Protein AF-A0A8K1CRF8-F1 (afdb_monomer_lite)

Foldseek 3Di:
DVVVVVVVVVVVVVVCVVVPPPPPPPDDDDPDDDDQLDADPQQDGQLLVCLLVVNLVSNLVSLQRLLVVLPPPPDPDDDDSDQNVVSLVPDDPVSNVVSVCSQQRATNLRAGSLLSSLLLLVLNSNVSSQVSQKDWPDDDPVDTDIDTDCDLQPDFDADDDDPDDDPLVVVLVVLCPDDPPLRFPDGRGRQGSLNSLPALDNSDPSDDPVCPVSSVVSNVSSVVSCVPPVNVVVVVVCCVPPVVVRVVVVVVVVVLLVVLVCLLPVCVVVPVVDPPDDPCSVVSNVVSLVSNLVVLVSLLVSLVSCCVPVVPVLVRDDDPSVVVSVVSNVVSVVSVVVVVVVVD

pLDDT: mean 80.73, std 17.36, range [26.25, 97.38]

Secondary structure (DSSP, 8-state):
-HHHHHHHHHHHHHHHHHS-S-----S---TT---TT-B-TTS-BHHHHHHHTT-HHHHHHHHHHHHHHHS-GGG---SS---HHHHHHHS-HHHHHHHHHHHH---TTS--HHHHHHHHT-HHHHHHHHHHH-EEEEEETTEEEEE---BTTTBPPBPPPP---THHHHHHHHHHTSPTTSSPS--SBPPPHHHHHH--S---TTS-TT-HHHHHHHHHHHHHHHTSHHHHHHHHHHIIIIIHHHHHHHHHHHHHHHHHHHHHHHHHHHHSS-TT--THHHHHHHHHHHHHHHHHHHHHHHHHHHHHHSHHHHHH--THHHHHHHHHHHHHHHHHHHHHHHH-

Radius of gyration: 26.75 Å; chains: 1; bounding box: 60×51×88 Å

Sequence (344 aa):
MAAVAVAKSGFAVVADAVLGENWDHENDGDPLFTSIFMCDSYGNNALHLAVLHDLPQVFDFAIQRAMQSLAPSDKAVNETPEHLVAFLKRVDDMTRERILSFVRQRNCDELTPLSLAAAVGITRMFQHILQSLTSVAWTYSPITAINIPLRDLEEPEPRPPFKYKGLVGLFHTLMITLPYPLVPKGTSGYKTAIQCLCSYERLSCAISKSQADRFQQILANRLEMLKLVQINQLFRKKWKFVGKRRFLVRLVLYLVFLFTFNTSTLFATNIYDDENVAEWKPIVMGLAEGISFTMATIKFCNELFQLLFTFKDYTSEVGAGRLDNVCTMVTCICLFISGIMRAL

Structure (mmCIF, N/CA/C/O backbone):
data_AF-A0A8K1CRF8-F1
#
_entry.id   AF-A0A8K1CRF8-F1
#
loop_
_atom_site.group_PDB
_atom_site.id
_atom_site.type_symbol
_atom_site.label_atom_id
_atom_site.label_alt_id
_atom_site.label_comp_id
_atom_site.label_asym_id
_atom_site.label_entity_id
_atom_site.label_seq_id
_atom_site.pdbx_PDB_ins_code
_atom_site.Cartn_x
_atom_site.Cartn_y
_atom_site.Cartn_z
_atom_site.occupancy
_atom_site.B_iso_or_equiv
_atom_site.auth_seq_id
_atom_site.auth_comp_id
_atom_site.auth_asym_id
_atom_site.auth_atom_id
_atom_site.pdbx_PDB_model_num
ATOM 1 N N . MET A 1 1 ? 18.901 21.573 7.980 1.00 37.72 1 MET A N 1
ATOM 2 C CA . MET A 1 1 ? 18.188 21.219 9.232 1.00 37.72 1 MET A CA 1
ATOM 3 C C . MET A 1 1 ? 17.019 22.154 9.569 1.00 37.72 1 MET A C 1
ATOM 5 O O . MET A 1 1 ? 16.057 21.662 10.135 1.00 37.72 1 MET A O 1
ATOM 9 N N . ALA A 1 2 ? 17.013 23.434 9.164 1.00 26.25 2 ALA A N 1
ATOM 10 C CA . ALA A 1 2 ? 15.880 24.348 9.405 1.00 26.25 2 ALA A CA 1
ATOM 11 C C . ALA A 1 2 ? 14.579 23.993 8.639 1.00 26.25 2 ALA A C 1
ATOM 13 O O . ALA A 1 2 ? 13.485 24.174 9.163 1.00 26.25 2 ALA A O 1
ATOM 14 N N . ALA A 1 3 ? 14.673 23.397 7.443 1.00 28.00 3 ALA A N 1
ATOM 15 C CA . ALA A 1 3 ? 13.500 23.024 6.636 1.00 28.00 3 ALA A CA 1
ATOM 16 C C . ALA A 1 3 ? 12.654 21.874 7.230 1.00 28.00 3 ALA A C 1
ATOM 18 O O . ALA A 1 3 ? 11.463 21.775 6.954 1.00 28.00 3 ALA A O 1
ATOM 19 N N . VAL A 1 4 ? 13.243 21.029 8.087 1.00 32.66 4 VAL A N 1
ATOM 20 C CA . VAL A 1 4 ? 12.525 19.930 8.766 1.00 32.66 4 VAL A CA 1
ATOM 21 C C . VAL A 1 4 ? 11.727 20.448 9.972 1.00 32.66 4 VAL A C 1
ATOM 23 O O . VAL A 1 4 ? 10.697 19.876 10.317 1.00 32.66 4 VAL A O 1
ATOM 26 N N . ALA A 1 5 ? 12.152 21.560 10.581 1.00 29.73 5 ALA A N 1
ATOM 27 C CA . ALA A 1 5 ? 11.426 22.198 11.680 1.00 29.73 5 ALA A CA 1
ATOM 28 C C . ALA A 1 5 ? 10.177 22.954 11.188 1.00 29.73 5 ALA A C 1
ATOM 30 O O . ALA A 1 5 ? 9.132 22.882 11.827 1.00 29.73 5 ALA A O 1
ATOM 31 N N . VAL A 1 6 ? 10.249 23.590 10.012 1.00 31.27 6 VAL A N 1
ATOM 32 C CA . VAL A 1 6 ? 9.112 24.311 9.402 1.00 31.27 6 VAL A CA 1
ATOM 33 C C . VAL A 1 6 ? 8.033 23.350 8.877 1.00 31.27 6 VAL A C 1
ATOM 35 O O . VAL A 1 6 ? 6.845 23.650 8.939 1.00 31.27 6 VAL A O 1
ATOM 38 N N . ALA A 1 7 ? 8.416 22.148 8.430 1.00 36.00 7 ALA A N 1
ATOM 39 C CA . ALA A 1 7 ? 7.452 21.106 8.069 1.00 36.00 7 ALA A CA 1
ATOM 40 C C . ALA A 1 7 ? 6.724 20.522 9.298 1.00 36.00 7 ALA A C 1
ATOM 42 O O . ALA A 1 7 ? 5.556 20.155 9.194 1.00 36.00 7 ALA A O 1
ATOM 43 N N . LYS A 1 8 ? 7.384 20.480 10.467 1.00 34.62 8 LYS A N 1
ATOM 44 C CA . LYS A 1 8 ? 6.769 20.054 11.736 1.00 34.62 8 LYS A CA 1
ATOM 45 C C . LYS A 1 8 ? 5.781 21.082 12.292 1.00 34.62 8 LYS A C 1
ATOM 47 O O . LYS A 1 8 ? 4.748 20.677 12.812 1.00 34.62 8 LYS A O 1
ATOM 52 N N . SER A 1 9 ? 6.054 22.382 12.154 1.00 32.03 9 SER A N 1
ATOM 53 C CA . SER A 1 9 ? 5.118 23.425 12.598 1.00 32.03 9 SER A CA 1
ATOM 54 C C . SER A 1 9 ? 3.908 23.564 11.669 1.00 32.03 9 SER A C 1
ATOM 56 O O . SER A 1 9 ? 2.804 23.794 12.146 1.00 32.03 9 SER A O 1
ATOM 58 N N . GLY A 1 10 ? 4.075 23.347 10.359 1.00 31.06 10 GLY A N 1
ATOM 59 C CA . GLY A 1 10 ? 2.959 23.355 9.406 1.00 31.06 10 GLY A CA 1
ATOM 60 C C . GLY A 1 10 ? 1.985 22.179 9.566 1.00 31.06 10 GLY A C 1
ATOM 61 O O . GLY A 1 10 ? 0.799 22.336 9.296 1.00 31.06 10 GLY A O 1
ATOM 62 N N . PHE A 1 11 ? 2.454 21.017 10.035 1.00 37.50 11 PHE A N 1
ATOM 63 C CA . PHE A 1 11 ? 1.602 19.836 10.241 1.00 37.50 11 PHE A CA 1
ATOM 64 C C . PHE A 1 11 ? 0.684 19.968 11.465 1.00 37.50 11 PHE A C 1
ATOM 66 O O . PHE A 1 11 ? -0.456 19.514 11.412 1.00 37.50 11 PHE A O 1
ATOM 73 N N . ALA A 1 12 ? 1.148 20.638 12.526 1.00 33.53 12 ALA A N 1
ATOM 74 C CA . ALA A 1 12 ? 0.316 20.964 13.686 1.00 33.53 12 ALA A CA 1
ATOM 75 C C . ALA A 1 12 ? -0.845 21.902 13.299 1.00 33.53 12 ALA A C 1
ATOM 77 O O . ALA A 1 12 ? -1.983 21.668 13.681 1.00 33.53 12 ALA A O 1
ATOM 78 N N . VAL A 1 13 ? -0.581 22.884 12.431 1.00 34.94 13 VAL A N 1
ATOM 79 C CA . VAL A 1 13 ? -1.587 23.865 11.983 1.00 34.94 13 VAL A CA 1
ATOM 80 C C . VAL A 1 13 ? -2.631 23.259 11.030 1.00 34.94 13 VAL A C 1
ATOM 82 O O . VAL A 1 13 ? -3.769 23.713 10.988 1.00 34.94 13 VAL A O 1
ATOM 85 N N . VAL A 1 14 ? -2.286 22.219 10.260 1.00 35.38 14 VAL A N 1
ATOM 86 C CA . VAL A 1 14 ? -3.246 21.553 9.353 1.00 35.38 14 VAL A CA 1
ATOM 87 C C . VAL A 1 14 ? -4.086 20.494 10.077 1.00 35.38 14 VAL A C 1
ATOM 89 O O . VAL A 1 14 ? -5.238 20.286 9.699 1.00 35.38 14 VAL A O 1
ATOM 92 N N . ALA A 1 15 ? -3.558 19.873 11.138 1.00 34.78 15 ALA A N 1
ATOM 93 C CA . ALA A 1 15 ? -4.365 19.048 12.037 1.00 34.78 15 ALA A CA 1
ATOM 94 C C . ALA A 1 15 ? -5.445 19.891 12.741 1.00 34.78 15 ALA A C 1
ATOM 96 O O . ALA A 1 15 ? -6.599 19.468 12.778 1.00 34.78 15 ALA A O 1
ATOM 97 N N . ASP A 1 16 ? -5.108 21.116 13.159 1.00 32.44 16 ASP A N 1
ATOM 98 C CA . ASP A 1 16 ? -6.077 22.087 13.691 1.00 32.44 16 ASP A CA 1
ATOM 99 C C . ASP A 1 16 ? -7.095 22.555 12.638 1.00 32.44 16 ASP A C 1
ATOM 101 O O . ASP A 1 16 ? -8.258 22.775 12.954 1.00 32.44 16 ASP A O 1
ATOM 105 N N . ALA A 1 17 ? -6.705 22.668 11.364 1.00 33.22 17 ALA A N 1
ATOM 106 C CA . ALA A 1 17 ? -7.596 23.175 10.315 1.00 33.22 17 ALA A CA 1
ATOM 107 C C . ALA A 1 17 ? -8.646 22.158 9.819 1.00 33.22 17 ALA A C 1
ATOM 109 O O . ALA A 1 17 ? -9.680 22.564 9.293 1.00 33.22 17 ALA A O 1
ATOM 110 N N . VAL A 1 18 ? -8.404 20.847 9.960 1.00 37.22 18 VAL A N 1
ATOM 111 C CA . VAL A 1 18 ? -9.387 19.789 9.621 1.00 37.22 18 VAL A CA 1
ATOM 112 C C . VAL A 1 18 ? -10.210 19.373 10.846 1.00 37.22 18 VAL A C 1
ATOM 114 O O . VAL A 1 18 ? -11.336 18.905 10.701 1.00 37.22 18 VAL A O 1
ATOM 117 N N . LEU A 1 19 ? -9.690 19.625 12.049 1.00 41.44 19 LEU A N 1
ATOM 118 C CA . LEU A 1 19 ? -10.432 19.582 13.312 1.00 41.44 19 LEU A CA 1
ATOM 119 C C . LEU A 1 19 ? -11.022 20.953 13.685 1.00 41.44 19 LEU A C 1
ATOM 121 O O . LEU A 1 19 ? -11.387 21.160 14.836 1.00 41.44 19 LEU A O 1
ATOM 125 N N . GLY A 1 20 ? -11.136 21.865 12.712 1.00 31.00 20 GLY A N 1
ATOM 126 C CA . GLY A 1 20 ? -11.565 23.256 12.864 1.00 31.00 20 GLY A CA 1
ATOM 127 C C . GLY A 1 20 ? -13.052 23.452 13.168 1.00 31.00 20 GLY A C 1
ATOM 128 O O . GLY A 1 20 ? -13.683 24.327 12.585 1.00 31.00 20 GLY A O 1
ATOM 129 N N . GLU A 1 21 ? -13.608 22.668 14.086 1.00 32.16 21 GLU A N 1
ATOM 130 C CA . GLU A 1 21 ? -14.527 23.238 15.060 1.00 32.16 21 GLU A CA 1
ATOM 131 C C . GLU A 1 21 ? -13.673 23.611 16.268 1.00 32.16 21 GLU A C 1
ATOM 133 O O . GLU A 1 21 ? -13.219 22.751 17.025 1.00 32.16 21 GLU A O 1
ATOM 138 N N . ASN A 1 22 ? -13.431 24.918 16.406 1.00 31.78 22 ASN A N 1
ATOM 139 C CA . ASN A 1 22 ? -13.067 25.526 17.672 1.00 31.78 22 ASN A CA 1
ATOM 140 C C . ASN A 1 22 ? -13.913 24.879 18.771 1.00 31.78 22 ASN A C 1
ATOM 142 O O . ASN A 1 22 ? -15.126 25.079 18.843 1.00 31.78 22 ASN A O 1
ATOM 146 N N . TRP A 1 23 ? -13.261 24.136 19.657 1.00 41.78 23 TRP A N 1
ATOM 147 C CA . TRP A 1 23 ? -13.758 24.017 21.012 1.00 41.78 23 TRP A CA 1
ATOM 148 C C . TRP A 1 23 ? -13.548 25.396 21.625 1.00 41.78 23 TRP A C 1
ATOM 150 O O . TRP A 1 23 ? -12.486 25.676 22.181 1.00 41.78 23 TRP A O 1
ATOM 160 N N . ASP A 1 24 ? -14.523 26.283 21.419 1.00 34.41 24 ASP A N 1
ATOM 161 C CA . ASP A 1 24 ? -14.640 27.541 22.142 1.00 34.41 24 ASP A CA 1
ATOM 162 C C . ASP A 1 24 ? -14.764 27.183 23.629 1.00 34.41 24 ASP A C 1
ATOM 164 O O . ASP A 1 24 ? -15.846 26.979 24.176 1.00 34.41 24 ASP A O 1
ATOM 168 N N . HIS A 1 25 ? -13.614 27.033 24.282 1.00 40.12 25 HIS A N 1
ATOM 169 C CA . HIS A 1 25 ? -13.495 27.009 25.726 1.00 40.12 25 HIS A CA 1
ATOM 170 C C . HIS A 1 25 ? -13.700 28.440 26.236 1.00 40.12 25 HIS A C 1
ATOM 172 O O . HIS A 1 25 ? -12.766 29.103 26.681 1.00 40.12 25 HIS A O 1
ATOM 178 N N . GLU A 1 26 ? -14.947 28.909 26.221 1.00 36.97 26 GLU A N 1
ATOM 179 C CA . GLU A 1 26 ? -15.435 29.750 27.313 1.00 36.97 26 GLU A CA 1
ATOM 180 C C . GLU A 1 26 ? -15.651 28.841 28.531 1.00 36.97 26 GLU A C 1
ATOM 182 O O . GLU A 1 26 ? -16.747 28.341 28.771 1.00 36.97 26 GLU A O 1
ATOM 187 N N . ASN A 1 27 ? -14.561 28.533 29.239 1.00 39.22 27 ASN A N 1
ATOM 188 C CA . ASN A 1 27 ? -14.527 28.377 30.697 1.00 39.22 27 ASN A CA 1
ATOM 189 C C . ASN A 1 27 ? -13.132 27.924 31.148 1.00 39.22 27 ASN A C 1
ATOM 191 O O . ASN A 1 27 ? -12.714 26.793 30.908 1.00 39.22 27 ASN A O 1
ATOM 195 N N . ASP A 1 28 ? -12.432 28.855 31.792 1.00 39.88 28 ASP A N 1
ATOM 196 C CA . ASP A 1 28 ? -11.697 28.689 33.045 1.00 39.88 28 ASP A CA 1
ATOM 197 C C . ASP A 1 28 ? -10.997 27.341 33.316 1.00 39.88 28 ASP A C 1
ATOM 199 O O . ASP A 1 28 ? -11.570 26.386 33.826 1.00 39.88 28 ASP A O 1
ATOM 203 N N . GLY A 1 29 ? -9.676 27.329 33.116 1.00 40.44 29 GLY A N 1
ATOM 204 C CA . GLY A 1 29 ? -8.754 27.050 34.223 1.00 40.44 29 GLY A CA 1
ATOM 205 C C . GLY A 1 29 ? -8.677 25.651 34.848 1.00 40.44 29 GLY A C 1
ATOM 206 O O . GLY A 1 29 ? -8.069 25.565 35.912 1.00 40.44 29 GLY A O 1
ATOM 207 N N . ASP A 1 30 ? -9.201 24.577 34.245 1.00 47.06 30 ASP A N 1
ATOM 208 C CA . ASP A 1 30 ? -9.111 23.229 34.840 1.00 47.06 30 ASP A CA 1
ATOM 209 C C . ASP A 1 30 ? -8.064 22.324 34.133 1.00 47.06 30 ASP A C 1
ATOM 211 O O . ASP A 1 30 ? -8.303 21.819 33.032 1.00 47.06 30 ASP A O 1
ATOM 215 N N . PRO A 1 31 ? -6.874 22.080 34.725 1.00 50.12 31 PRO A N 1
ATOM 216 C CA . PRO A 1 31 ? -5.741 21.403 34.073 1.00 50.12 31 PRO A CA 1
ATOM 217 C C . PRO A 1 31 ? -5.877 19.869 33.938 1.00 50.12 31 PRO A C 1
ATOM 219 O O . PRO A 1 31 ? -4.873 19.177 33.763 1.00 50.12 31 PRO A O 1
ATOM 222 N N . LEU A 1 32 ? -7.087 19.306 34.037 1.00 56.66 32 LEU A N 1
ATOM 223 C CA . LEU A 1 32 ? -7.309 17.861 34.223 1.00 56.66 32 LEU A CA 1
ATOM 224 C C . LEU A 1 32 ? -8.361 17.215 33.307 1.00 56.66 32 LEU A C 1
ATOM 226 O O . LEU A 1 32 ? -8.643 16.023 33.465 1.00 56.66 32 LEU A O 1
ATOM 230 N N . PHE A 1 33 ? -8.929 17.928 32.329 1.00 62.62 33 PHE A N 1
ATOM 231 C CA . PHE A 1 33 ? -9.940 17.318 31.460 1.00 62.62 33 PHE A CA 1
ATOM 232 C C . PHE A 1 33 ? -9.301 16.373 30.428 1.00 62.62 33 PHE A C 1
ATOM 234 O O . PHE A 1 33 ? -8.847 16.778 29.360 1.00 62.62 33 PHE A O 1
ATOM 241 N N . THR A 1 34 ? -9.245 15.082 30.765 1.00 77.38 34 THR A N 1
ATOM 242 C CA . THR A 1 34 ? -8.782 14.030 29.853 1.00 77.38 34 THR A CA 1
ATOM 243 C C . THR A 1 34 ? -9.943 13.544 28.990 1.00 77.38 34 THR A C 1
ATOM 245 O O . THR A 1 34 ? -10.968 13.082 29.487 1.00 77.38 34 THR A O 1
ATOM 248 N N . SER A 1 35 ? -9.787 13.651 27.672 1.00 87.56 35 SER A N 1
ATOM 249 C CA . SER A 1 35 ? -10.764 13.162 26.697 1.00 87.56 35 SER A CA 1
ATOM 250 C C . SER A 1 35 ? -10.208 11.961 25.935 1.00 87.56 35 SER A C 1
ATOM 252 O O . SER A 1 35 ? -9.019 11.909 25.625 1.00 87.56 35 SER A O 1
ATOM 254 N N . ILE A 1 36 ? -11.073 11.002 25.583 1.00 90.50 36 ILE A N 1
ATOM 255 C CA . ILE A 1 36 ? -10.696 9.810 24.798 1.00 90.50 36 ILE A CA 1
ATOM 256 C C . ILE A 1 36 ? -10.163 10.171 23.400 1.00 90.50 36 ILE A C 1
ATOM 258 O O . ILE A 1 36 ? -9.427 9.392 22.797 1.00 90.50 36 ILE A O 1
ATOM 262 N N . PHE A 1 37 ? -10.502 11.368 22.910 1.00 92.06 37 PHE A N 1
ATOM 263 C CA . PHE A 1 37 ? -10.076 11.903 21.615 1.00 92.06 37 PHE A CA 1
ATOM 264 C C . PHE A 1 37 ? -8.700 12.588 21.652 1.00 92.06 37 PHE A C 1
ATOM 266 O O . PHE A 1 37 ? -8.192 12.983 20.603 1.00 92.06 37 PHE A O 1
ATOM 273 N N . MET A 1 38 ? -8.081 12.729 22.830 1.00 91.88 38 MET A N 1
ATOM 274 C CA . MET A 1 38 ? -6.747 13.320 22.952 1.00 91.88 38 MET A CA 1
ATOM 275 C C . MET A 1 38 ? -5.671 12.448 22.296 1.00 91.88 38 MET A C 1
ATOM 277 O O . MET A 1 38 ? -5.775 11.220 22.225 1.00 91.88 38 MET A O 1
ATOM 281 N N . CYS A 1 39 ? -4.611 13.108 21.835 1.00 92.56 39 CYS A N 1
ATOM 282 C CA . CYS A 1 39 ? -3.428 12.477 21.263 1.00 92.56 39 CYS A CA 1
ATOM 283 C C . CYS A 1 39 ? -2.189 12.802 22.104 1.00 92.56 39 CYS A C 1
ATOM 285 O O . CYS A 1 39 ? -2.114 13.862 22.727 1.00 92.56 39 CYS A O 1
ATOM 287 N N . ASP A 1 40 ? -1.209 11.901 22.102 1.00 92.69 40 ASP A N 1
ATOM 288 C CA . ASP A 1 40 ? 0.108 12.168 22.680 1.00 92.69 40 ASP A CA 1
ATOM 289 C C . ASP A 1 40 ? 0.951 13.114 21.794 1.00 92.69 40 ASP A C 1
ATOM 291 O O . ASP A 1 40 ? 0.536 13.557 20.719 1.00 92.69 40 ASP A O 1
ATOM 295 N N . SER A 1 41 ? 2.183 13.402 22.221 1.00 91.25 41 SER A N 1
ATOM 296 C CA . SER A 1 41 ? 3.136 14.240 21.474 1.00 91.25 41 SER A CA 1
ATOM 297 C C . SER A 1 41 ? 3.590 13.654 20.128 1.00 91.25 41 SER A C 1
ATOM 299 O O . SER A 1 41 ? 4.227 14.352 19.338 1.00 91.25 41 SER A O 1
ATOM 301 N N . TYR A 1 42 ? 3.264 12.391 19.855 1.00 90.56 42 TYR A N 1
ATOM 302 C CA . TYR A 1 42 ? 3.521 11.690 18.601 1.00 90.56 42 TYR A CA 1
ATOM 303 C C . TYR A 1 42 ? 2.243 11.525 17.760 1.00 90.56 42 TYR A C 1
ATOM 305 O O . TYR A 1 42 ? 2.251 10.795 16.764 1.00 90.56 42 TYR A O 1
ATOM 313 N N . GLY A 1 43 ? 1.143 12.184 18.139 1.00 92.06 43 GLY A N 1
ATOM 314 C CA . GLY A 1 43 ? -0.144 12.079 17.455 1.00 92.06 43 GLY A CA 1
ATOM 315 C C . GLY A 1 43 ? -0.841 10.728 17.649 1.00 92.06 43 GLY A C 1
ATOM 316 O O . GLY A 1 43 ? -1.795 10.426 16.935 1.00 92.06 43 GLY A O 1
ATOM 317 N N . ASN A 1 44 ? -0.380 9.887 18.577 1.00 94.38 44 ASN A N 1
ATOM 318 C CA . ASN A 1 44 ? -1.034 8.627 18.900 1.00 94.38 44 ASN A CA 1
ATOM 319 C C . ASN A 1 44 ? -2.248 8.908 19.789 1.00 94.38 44 ASN A C 1
ATOM 321 O O . ASN A 1 44 ? -2.115 9.376 20.919 1.00 94.38 44 ASN A O 1
ATOM 325 N N . ASN A 1 45 ? -3.434 8.569 19.297 1.00 95.19 45 ASN A N 1
ATOM 326 C CA . ASN A 1 45 ? -4.618 8.442 20.146 1.00 95.19 45 ASN A CA 1
ATOM 327 C C . ASN A 1 45 ? -4.606 7.112 20.933 1.00 95.19 45 ASN A C 1
ATOM 329 O O . ASN A 1 45 ? -3.751 6.243 20.725 1.00 95.19 45 ASN A O 1
ATOM 333 N N . ALA A 1 46 ? -5.612 6.910 21.788 1.00 95.94 46 ALA A N 1
ATOM 334 C CA . ALA A 1 46 ? -5.764 5.686 22.579 1.00 95.94 46 ALA A CA 1
ATOM 335 C C . ALA A 1 46 ? -5.762 4.388 21.738 1.00 95.94 46 ALA A C 1
ATOM 337 O O . ALA A 1 46 ? -5.257 3.359 22.192 1.00 95.94 46 ALA A O 1
ATOM 338 N N . LEU A 1 47 ? -6.267 4.427 20.498 1.00 96.88 47 LEU A N 1
ATOM 339 C CA . LEU A 1 47 ? -6.303 3.265 19.603 1.00 96.88 47 LEU A CA 1
ATOM 340 C C . LEU A 1 47 ? -4.907 2.874 19.109 1.00 96.88 47 LEU A C 1
ATOM 342 O O . LEU A 1 47 ? -4.595 1.687 19.042 1.00 96.88 47 LEU A O 1
ATOM 346 N N . HIS A 1 48 ? -4.048 3.849 18.798 1.00 96.75 48 HIS A N 1
ATOM 347 C CA . HIS A 1 48 ? -2.658 3.575 18.423 1.00 96.75 48 HIS A CA 1
ATOM 348 C C . HIS A 1 48 ? -1.898 2.917 19.576 1.00 96.75 48 HIS A C 1
ATOM 350 O O . HIS A 1 48 ? -1.180 1.943 19.358 1.00 96.75 48 HIS A O 1
ATOM 356 N N . LEU A 1 49 ? -2.089 3.402 20.806 1.00 95.81 49 LEU A N 1
ATOM 357 C CA . LEU A 1 49 ? -1.449 2.826 21.991 1.00 95.81 49 LEU A CA 1
ATOM 358 C C . LEU A 1 49 ? -1.935 1.393 22.250 1.00 95.81 49 LEU A C 1
ATOM 360 O O . LEU A 1 49 ? -1.119 0.503 22.484 1.00 95.81 49 LEU A O 1
ATOM 364 N N . ALA A 1 50 ? -3.240 1.138 22.116 1.00 97.00 50 ALA A N 1
ATOM 365 C CA . ALA A 1 50 ? -3.788 -0.215 22.212 1.00 97.00 50 ALA A CA 1
ATOM 366 C C . ALA A 1 50 ? -3.173 -1.165 21.168 1.00 97.00 50 ALA A C 1
ATOM 368 O O . ALA A 1 50 ? -2.874 -2.318 21.479 1.00 97.00 50 ALA A O 1
ATOM 369 N N . VAL A 1 51 ? -2.923 -0.673 19.948 1.00 96.75 51 VAL A N 1
ATOM 370 C CA . VAL A 1 51 ? -2.231 -1.435 18.900 1.00 96.75 51 VAL A CA 1
ATOM 371 C C . VAL A 1 51 ? -0.781 -1.715 19.271 1.00 96.75 51 VAL A C 1
ATOM 373 O O . VAL A 1 51 ? -0.363 -2.866 19.200 1.00 96.75 51 VAL A O 1
ATOM 376 N N . LEU A 1 52 ? -0.018 -0.697 19.681 1.00 94.75 52 LEU A N 1
ATOM 377 C CA . LEU A 1 52 ? 1.407 -0.836 20.011 1.00 94.75 52 LEU A CA 1
ATOM 378 C C . LEU A 1 52 ? 1.665 -1.851 21.130 1.00 94.75 52 LEU A C 1
ATOM 380 O O . LEU A 1 52 ? 2.715 -2.496 21.135 1.00 94.75 52 LEU A O 1
ATOM 384 N N . HIS A 1 53 ? 0.709 -2.003 22.045 1.00 95.50 53 HIS A N 1
ATOM 385 C CA . HIS A 1 53 ? 0.788 -2.930 23.169 1.00 95.50 53 HIS A CA 1
ATOM 386 C C . HIS A 1 53 ? 0.066 -4.275 22.941 1.00 95.50 53 HIS A C 1
ATOM 388 O O . HIS A 1 53 ? 0.046 -5.090 23.857 1.00 95.50 53 HIS A O 1
ATOM 394 N N . ASP A 1 54 ? -0.489 -4.535 21.748 1.00 96.44 54 ASP A N 1
ATOM 395 C CA . ASP A 1 54 ? -1.263 -5.753 21.422 1.00 96.44 54 ASP A CA 1
ATOM 396 C C . ASP A 1 54 ? -2.442 -6.008 22.392 1.00 96.44 54 ASP A C 1
ATOM 398 O O . ASP A 1 54 ? -2.666 -7.123 22.869 1.00 96.44 54 ASP A O 1
ATOM 402 N N . LEU A 1 55 ? -3.204 -4.951 22.709 1.00 97.38 55 LEU A N 1
ATOM 403 C CA . LEU A 1 55 ? -4.307 -4.970 23.679 1.00 97.38 55 LEU A CA 1
ATOM 404 C C . LEU A 1 55 ? -5.683 -4.808 22.996 1.00 97.38 55 LEU A C 1
ATOM 406 O O . LEU A 1 55 ? -6.258 -3.715 23.022 1.00 97.38 55 LEU A O 1
ATOM 410 N N . PRO A 1 56 ? -6.280 -5.883 22.436 1.00 96.62 56 PRO A N 1
ATOM 411 C CA . PRO A 1 56 ? -7.564 -5.795 21.727 1.00 96.62 56 PRO A CA 1
ATOM 412 C C . PRO A 1 56 ? -8.720 -5.363 22.638 1.00 96.62 56 PRO A C 1
ATOM 414 O O . PRO A 1 56 ? -9.583 -4.600 22.225 1.00 96.62 56 PRO A O 1
ATOM 417 N N . GLN A 1 57 ? -8.695 -5.765 23.910 1.00 95.62 57 GLN A N 1
ATOM 418 C CA . GLN A 1 57 ? -9.719 -5.380 24.887 1.00 95.62 57 GLN A CA 1
ATOM 419 C C . GLN A 1 57 ? -9.709 -3.871 25.170 1.00 95.62 57 GLN A C 1
ATOM 421 O O . GLN A 1 57 ? -10.763 -3.256 25.302 1.00 95.62 57 GLN A O 1
ATOM 426 N N . VAL A 1 58 ? -8.518 -3.263 25.233 1.00 95.88 58 VAL A N 1
ATOM 427 C CA . VAL A 1 58 ? -8.369 -1.812 25.426 1.00 95.88 58 VAL A CA 1
ATOM 428 C C . VAL A 1 58 ? -8.813 -1.063 24.174 1.00 95.88 58 VAL A C 1
ATOM 430 O O . VAL A 1 58 ? -9.429 -0.005 24.280 1.00 95.88 58 VAL A O 1
ATOM 433 N N . PHE A 1 59 ? -8.553 -1.629 22.993 1.00 96.50 59 PHE A N 1
ATOM 434 C CA . PHE A 1 59 ? -9.064 -1.095 21.735 1.00 96.50 59 PHE A CA 1
ATOM 435 C C . PHE A 1 59 ? -10.600 -1.062 21.732 1.00 96.50 59 PHE A C 1
ATOM 437 O O . PHE A 1 59 ? -11.187 -0.011 21.478 1.00 96.50 59 PHE A O 1
ATOM 444 N N . ASP A 1 60 ? -11.251 -2.172 22.086 1.00 95.12 60 ASP A N 1
ATOM 445 C CA . ASP A 1 60 ? -12.715 -2.254 22.148 1.00 95.12 60 ASP A CA 1
ATOM 446 C C . ASP A 1 60 ? -13.294 -1.298 23.191 1.00 95.12 60 ASP A C 1
ATOM 448 O O . ASP A 1 60 ? -14.259 -0.587 22.911 1.00 95.12 60 ASP A O 1
ATOM 452 N N . PHE A 1 61 ? -12.667 -1.221 24.368 1.00 94.00 61 PHE A N 1
ATOM 453 C CA . PHE A 1 61 ? -13.048 -0.281 25.417 1.00 94.00 61 PHE A CA 1
ATOM 454 C C . PHE A 1 61 ? -12.971 1.175 24.937 1.00 94.00 61 PHE A C 1
ATOM 456 O O . PHE A 1 61 ? -13.909 1.942 25.146 1.00 94.00 61 PHE A O 1
ATOM 463 N N . ALA A 1 62 ? -11.887 1.562 24.259 1.00 94.81 62 ALA A N 1
ATOM 464 C CA . ALA A 1 62 ? -11.716 2.917 23.740 1.00 94.81 62 ALA A CA 1
ATOM 465 C C . ALA A 1 62 ? -12.777 3.268 22.684 1.00 94.81 62 ALA A C 1
ATOM 467 O O . ALA A 1 62 ? -13.337 4.365 22.716 1.00 94.81 62 ALA A O 1
ATOM 468 N N . ILE A 1 63 ? -13.103 2.329 21.788 1.00 94.19 63 ILE A N 1
ATOM 469 C CA . ILE A 1 63 ? -14.171 2.499 20.794 1.00 94.19 63 ILE A CA 1
ATOM 470 C C . ILE A 1 63 ? -15.536 2.641 21.472 1.00 94.19 63 ILE A C 1
ATOM 472 O O . ILE A 1 63 ? -16.275 3.576 21.168 1.00 94.19 63 ILE A O 1
ATOM 476 N N . GLN A 1 64 ? -15.860 1.759 22.419 1.00 92.38 64 GLN A N 1
ATOM 477 C CA . GLN A 1 64 ? -17.115 1.826 23.168 1.00 92.38 64 GLN A CA 1
ATOM 478 C C . GLN A 1 64 ? -17.233 3.139 23.940 1.00 92.38 64 GLN A C 1
ATOM 480 O O . GLN A 1 64 ? -18.292 3.764 23.936 1.00 92.38 64 GLN A O 1
ATOM 485 N N . ARG A 1 65 ? -16.143 3.598 24.562 1.00 92.12 65 ARG A N 1
ATOM 486 C CA . ARG A 1 65 ? -16.126 4.862 25.296 1.00 92.12 65 ARG A CA 1
ATOM 487 C C . ARG A 1 65 ? -16.330 6.061 24.372 1.00 92.12 65 ARG A C 1
ATOM 489 O O . ARG A 1 65 ? -17.106 6.949 24.716 1.00 92.12 65 ARG A O 1
ATOM 496 N N . ALA A 1 66 ? -15.699 6.065 23.197 1.00 92.00 66 ALA A N 1
ATOM 497 C CA . ALA A 1 66 ? -15.919 7.090 22.178 1.00 92.00 66 ALA A CA 1
ATOM 498 C C . ALA A 1 66 ? -17.380 7.097 21.691 1.00 92.00 66 ALA A C 1
ATOM 500 O O . ALA A 1 66 ? -18.008 8.154 21.636 1.00 92.00 66 ALA A O 1
ATOM 501 N N . MET A 1 67 ? -17.957 5.919 21.431 1.00 90.94 67 MET A N 1
ATOM 502 C CA . MET A 1 67 ? -19.369 5.768 21.062 1.00 90.94 67 MET A CA 1
ATOM 503 C C . MET A 1 67 ? -20.309 6.293 22.152 1.00 90.94 67 MET A C 1
ATOM 505 O O . MET A 1 67 ? -21.248 7.012 21.836 1.00 90.94 67 MET A O 1
ATOM 509 N N . GLN A 1 68 ? -20.046 5.985 23.425 1.00 89.00 68 GLN A N 1
ATOM 510 C CA . GLN A 1 68 ? -20.834 6.485 24.558 1.00 89.00 68 GLN A CA 1
ATOM 511 C C . GLN A 1 68 ? -20.744 8.005 24.703 1.00 89.00 68 GLN A C 1
ATOM 513 O O . GLN A 1 68 ? -21.756 8.644 24.958 1.00 89.00 68 GLN A O 1
ATOM 518 N N . SER A 1 69 ? -19.553 8.588 24.527 1.00 88.69 69 SER A N 1
ATOM 519 C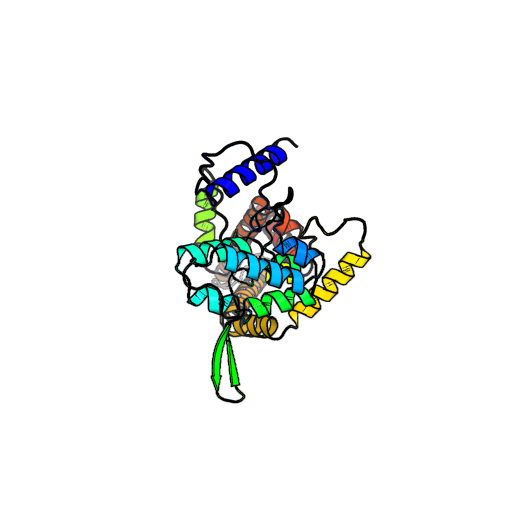 CA . SER A 1 69 ? -19.366 10.041 24.650 1.00 88.69 69 SER A CA 1
ATOM 520 C C . SER A 1 69 ? -20.081 10.848 23.566 1.00 88.69 69 SER A C 1
ATOM 522 O O . SER A 1 69 ? -20.384 12.016 23.777 1.00 88.69 69 SER A O 1
ATOM 524 N N . LEU A 1 70 ? -20.344 10.225 22.417 1.00 86.75 70 LEU A N 1
ATOM 525 C CA . LEU A 1 70 ? -21.009 10.848 21.275 1.00 86.75 70 LEU A CA 1
ATOM 526 C C . LEU A 1 70 ? -22.453 10.359 21.096 1.00 86.75 70 LEU A C 1
ATOM 528 O O . LEU A 1 70 ? -23.137 10.786 20.169 1.00 86.75 70 LEU A O 1
ATOM 532 N N . ALA A 1 71 ? -22.924 9.445 21.946 1.00 82.44 71 ALA A N 1
ATOM 533 C CA . ALA A 1 71 ? -24.286 8.950 21.870 1.00 82.44 71 ALA A CA 1
ATOM 534 C C . ALA A 1 71 ? -25.266 10.044 22.336 1.00 82.44 71 ALA A C 1
ATOM 536 O O . ALA A 1 71 ? -25.041 10.665 23.376 1.00 82.44 71 ALA A O 1
ATOM 537 N N . PRO A 1 72 ? -26.379 10.268 21.618 1.00 71.50 72 PRO A N 1
ATOM 538 C CA . PRO A 1 72 ? -27.412 11.190 22.069 1.00 71.50 72 PRO A CA 1
ATOM 539 C C . PRO A 1 72 ? -28.035 10.702 23.388 1.00 71.50 72 PRO A C 1
ATOM 541 O O . PRO A 1 72 ? -28.371 9.523 23.528 1.00 71.50 72 PRO A O 1
ATOM 544 N N . SER A 1 73 ? -28.202 11.632 24.335 1.00 64.38 73 SER A N 1
ATOM 545 C CA . SER A 1 73 ? -28.608 11.399 25.734 1.00 64.38 73 SER A CA 1
ATOM 546 C C . SER A 1 73 ? -29.894 10.571 25.912 1.00 64.38 73 SER A C 1
ATOM 548 O O . SER A 1 73 ? -30.056 9.912 26.935 1.00 64.38 73 SER A O 1
ATOM 550 N N . ASP A 1 74 ? -30.789 10.554 24.921 1.00 59.09 74 ASP A N 1
ATOM 551 C CA . ASP A 1 74 ? -32.132 9.961 25.039 1.00 59.09 74 ASP A CA 1
ATOM 552 C C . ASP A 1 74 ? -32.212 8.447 24.768 1.00 59.09 74 ASP A C 1
ATOM 554 O O . ASP A 1 74 ? -33.288 7.858 24.858 1.00 59.09 74 ASP A O 1
ATOM 558 N N . LYS A 1 75 ? -31.102 7.780 24.421 1.00 57.31 75 LYS A N 1
ATOM 559 C CA . LYS A 1 75 ? -31.081 6.322 24.152 1.00 57.31 75 LYS A CA 1
ATOM 560 C C . LYS A 1 75 ? -29.960 5.599 24.889 1.00 57.31 75 LYS A C 1
ATOM 562 O O . LYS A 1 75 ? -29.360 4.658 24.364 1.00 57.31 75 LYS A O 1
ATOM 567 N N . ALA A 1 76 ? -29.653 6.057 26.096 1.00 49.59 76 ALA A N 1
ATOM 568 C CA . ALA A 1 76 ? -28.697 5.381 26.948 1.00 49.59 76 ALA A CA 1
ATOM 569 C C . ALA A 1 76 ? -29.269 4.035 27.433 1.00 49.59 76 ALA A C 1
ATOM 571 O O . ALA A 1 76 ? -30.342 3.975 28.024 1.00 49.59 76 ALA A O 1
ATOM 572 N N . VAL A 1 77 ? -28.464 2.988 27.241 1.00 52.38 77 VAL A N 1
ATOM 573 C CA . VAL A 1 77 ? -28.516 1.692 27.934 1.00 52.38 77 VAL A CA 1
ATOM 574 C C . VAL A 1 77 ? -29.564 0.693 27.423 1.00 52.38 77 VAL A C 1
ATOM 576 O O . VAL A 1 77 ? -30.591 0.457 28.043 1.00 52.38 77 VAL A O 1
ATOM 579 N N . ASN A 1 78 ? -29.215 -0.015 26.347 1.00 51.16 78 ASN A N 1
ATOM 580 C CA . ASN A 1 78 ? -29.450 -1.460 26.313 1.00 51.16 78 ASN A CA 1
ATOM 581 C C . ASN A 1 78 ? -28.082 -2.154 26.371 1.00 51.16 78 ASN A C 1
ATOM 583 O O . ASN A 1 78 ? -27.164 -1.811 25.630 1.00 51.16 78 ASN A O 1
ATOM 587 N N . GLU A 1 79 ? -27.952 -3.087 27.308 1.00 56.25 79 GLU A N 1
ATOM 588 C CA . GLU A 1 79 ? -26.724 -3.566 27.967 1.00 56.25 79 GLU A CA 1
ATOM 589 C C . GLU A 1 79 ? -25.772 -4.418 27.104 1.00 56.25 79 GLU A C 1
ATOM 591 O O . GLU A 1 79 ? -24.800 -4.978 27.610 1.00 56.25 79 GLU A O 1
ATOM 596 N N . THR A 1 80 ? -26.002 -4.525 25.796 1.00 60.88 80 THR A N 1
ATOM 597 C CA . THR A 1 80 ? -25.132 -5.313 24.914 1.00 60.88 80 THR A CA 1
ATOM 598 C C . THR A 1 80 ? -24.087 -4.425 24.242 1.00 60.88 80 THR A C 1
ATOM 600 O O . THR A 1 80 ? -24.472 -3.406 23.665 1.00 60.88 80 THR A O 1
ATOM 603 N N . PRO A 1 81 ? -22.792 -4.800 24.242 1.00 63.97 81 PRO A N 1
ATOM 604 C CA . PRO A 1 81 ? -21.759 -4.055 23.532 1.00 63.97 81 PRO A CA 1
ATOM 605 C C . PRO A 1 81 ? -22.094 -4.024 22.039 1.00 63.97 81 PRO A C 1
ATOM 607 O O . PRO A 1 81 ? -21.956 -5.017 21.324 1.00 63.97 81 PRO A O 1
ATOM 610 N N . GLU A 1 82 ? -22.593 -2.882 21.575 1.00 73.94 82 GLU A N 1
ATOM 611 C CA . GLU A 1 82 ? -22.940 -2.704 20.174 1.00 73.94 82 GLU A CA 1
ATOM 612 C C . GLU A 1 82 ? -21.674 -2.704 19.319 1.00 73.94 82 GLU A C 1
ATOM 614 O O . GLU A 1 82 ? -20.683 -2.041 19.624 1.00 73.94 82 GLU A O 1
ATOM 619 N N . HIS A 1 83 ? -21.718 -3.437 18.209 1.00 85.81 83 HIS A N 1
ATOM 620 C CA . HIS A 1 83 ? -20.630 -3.438 17.243 1.00 85.81 83 HIS A CA 1
ATOM 621 C C . HIS A 1 83 ? -20.512 -2.060 16.575 1.00 85.81 83 HIS A C 1
ATOM 623 O O . HIS A 1 83 ? -21.525 -1.480 16.173 1.00 85.81 83 HIS A O 1
ATOM 629 N N . LEU A 1 84 ? -19.284 -1.573 16.369 1.00 88.50 84 LEU A N 1
ATOM 630 C CA . LEU A 1 84 ? -18.997 -0.248 15.798 1.00 88.50 84 LEU A CA 1
ATOM 631 C C . LEU A 1 84 ? -19.819 0.039 14.533 1.00 88.50 84 LEU A C 1
ATOM 633 O O . LEU A 1 84 ? -20.450 1.083 14.406 1.00 88.50 84 LEU A O 1
ATOM 637 N N . VAL A 1 85 ? -19.878 -0.914 13.601 1.00 89.50 85 VAL A N 1
ATOM 638 C CA . VAL A 1 85 ? -20.620 -0.709 12.347 1.00 89.50 85 VAL A CA 1
ATOM 639 C C . VAL A 1 85 ? -22.138 -0.610 12.552 1.00 89.50 85 VAL A C 1
ATOM 641 O O . VAL A 1 85 ? -22.807 0.109 11.812 1.00 89.50 85 VAL A O 1
ATOM 644 N N . ALA A 1 86 ? -22.700 -1.304 13.545 1.00 88.25 86 ALA A N 1
ATOM 645 C CA . ALA A 1 86 ? -24.123 -1.187 13.864 1.00 88.25 86 ALA A CA 1
ATOM 646 C C . ALA A 1 86 ? -24.437 0.209 14.422 1.00 88.25 86 ALA A C 1
ATOM 648 O O . ALA A 1 86 ? -25.406 0.835 13.994 1.00 88.25 86 ALA A O 1
ATOM 649 N N . PHE A 1 87 ? -23.559 0.729 15.283 1.00 89.75 87 PHE A N 1
ATOM 650 C CA . PHE A 1 87 ? -23.654 2.091 15.797 1.00 89.75 87 PHE A CA 1
ATOM 651 C C . PHE A 1 87 ? -23.580 3.133 14.673 1.00 89.75 87 PHE A C 1
ATOM 653 O O . PHE A 1 87 ? -24.466 3.980 14.561 1.00 89.75 87 PHE A O 1
ATOM 660 N N . LEU A 1 88 ? -22.582 3.029 13.785 1.00 90.62 88 LEU A N 1
ATOM 661 C CA . LEU A 1 88 ? -22.383 3.974 12.677 1.00 90.62 88 LEU A CA 1
ATOM 662 C C . LEU A 1 88 ? -23.583 4.048 11.719 1.00 90.62 88 LEU A C 1
ATOM 664 O O . LEU A 1 88 ? -23.816 5.096 11.124 1.00 90.62 88 LEU A O 1
ATOM 668 N N . LYS A 1 89 ? -24.348 2.959 11.564 1.00 89.62 89 LYS A N 1
ATOM 669 C CA . LYS A 1 89 ? -25.571 2.937 10.742 1.00 89.62 89 LYS A CA 1
ATOM 670 C C . LYS A 1 89 ? -26.754 3.665 11.387 1.00 89.62 89 LYS A C 1
ATOM 672 O O . LYS A 1 89 ? -27.661 4.064 10.666 1.00 89.62 89 LYS A O 1
ATOM 677 N N . ARG A 1 90 ? -26.777 3.787 12.717 1.00 89.06 90 ARG A N 1
ATOM 678 C CA . ARG A 1 90 ? -27.895 4.378 13.468 1.00 89.06 90 ARG A CA 1
ATOM 679 C C . ARG A 1 90 ? -27.733 5.879 13.685 1.00 89.06 90 ARG A C 1
ATOM 681 O O . ARG A 1 90 ? -28.735 6.585 13.731 1.00 89.06 90 ARG A O 1
ATOM 688 N N . VAL A 1 91 ? -26.504 6.335 13.904 1.00 89.38 91 VAL A N 1
ATOM 689 C CA . VAL A 1 91 ? -26.225 7.736 14.239 1.00 89.38 91 VAL A CA 1
ATOM 690 C C . VAL A 1 91 ? -26.307 8.658 13.028 1.00 89.38 91 VAL A C 1
ATOM 692 O O . VAL A 1 91 ? -26.184 8.213 11.882 1.00 89.38 91 VAL A O 1
ATOM 695 N N . ASP A 1 92 ? -26.510 9.941 13.314 1.00 91.81 92 ASP A N 1
ATOM 696 C CA . ASP A 1 92 ? -26.465 11.036 12.353 1.00 91.81 92 ASP A CA 1
ATOM 697 C C . ASP A 1 92 ? -25.084 11.163 11.690 1.00 91.81 92 ASP A C 1
ATOM 699 O O . ASP A 1 92 ? -24.082 10.606 12.152 1.00 91.81 92 ASP A O 1
ATOM 703 N N . ASP A 1 93 ? -25.041 11.888 10.575 1.00 92.00 93 ASP A N 1
ATOM 704 C CA . ASP A 1 93 ? -23.843 11.995 9.744 1.00 92.00 93 ASP A CA 1
ATOM 705 C C . ASP A 1 93 ? -22.686 12.689 10.484 1.00 92.00 93 ASP A C 1
ATOM 707 O O . ASP A 1 93 ? -21.551 12.225 10.379 1.00 92.00 93 ASP A O 1
ATOM 711 N N . MET A 1 94 ? -22.968 13.695 11.321 1.00 91.88 94 MET A N 1
ATOM 712 C CA . MET A 1 94 ? -21.946 14.401 12.108 1.00 91.88 94 MET A CA 1
ATOM 713 C C . MET A 1 94 ? -21.300 13.482 13.146 1.00 91.88 94 MET A C 1
ATOM 715 O O . MET A 1 94 ? -20.074 13.369 13.222 1.00 91.88 94 MET A O 1
ATOM 719 N N . THR A 1 95 ? -22.110 12.762 13.926 1.00 90.75 95 THR A N 1
ATOM 720 C CA . THR A 1 95 ? -21.605 11.780 14.896 1.00 90.75 95 THR A CA 1
ATOM 721 C C . THR A 1 95 ? -20.826 10.660 14.208 1.00 90.75 95 THR A C 1
ATOM 723 O O . THR A 1 95 ? -19.774 10.227 14.693 1.00 90.75 95 THR A O 1
ATOM 726 N N . ARG A 1 96 ? -21.305 10.199 13.045 1.00 91.50 96 ARG A N 1
ATOM 727 C CA . ARG A 1 96 ? -20.616 9.186 12.241 1.00 91.50 96 ARG A CA 1
ATOM 728 C C . ARG A 1 96 ? -19.238 9.671 11.804 1.00 91.50 96 ARG A C 1
ATOM 730 O O . ARG A 1 96 ? -18.269 8.925 11.938 1.00 91.50 96 ARG A O 1
ATOM 737 N N . GLU A 1 97 ? -19.143 10.894 11.296 1.00 91.06 97 GLU A N 1
ATOM 738 C CA . GLU A 1 97 ? -17.881 11.490 10.860 1.00 91.06 97 GLU A CA 1
ATOM 739 C C . GLU A 1 97 ? -16.903 11.671 12.018 1.00 91.06 97 GLU A C 1
ATOM 741 O O . GLU A 1 97 ? -15.741 11.298 11.872 1.00 91.06 97 GLU A O 1
ATOM 746 N N . ARG A 1 98 ? -17.372 12.115 13.191 1.00 91.06 98 ARG A N 1
ATOM 747 C CA . ARG A 1 98 ? -16.541 12.251 14.402 1.00 91.06 98 ARG A CA 1
ATOM 748 C C . ARG A 1 98 ? -15.951 10.921 14.882 1.00 91.06 98 ARG A C 1
ATOM 750 O O . ARG A 1 98 ? -14.799 10.858 15.302 1.00 91.06 98 ARG A O 1
ATOM 757 N N . ILE A 1 99 ? -16.702 9.824 14.800 1.00 92.62 99 ILE A N 1
ATOM 758 C CA . ILE A 1 99 ? -16.156 8.502 15.152 1.00 92.62 99 ILE A CA 1
ATOM 759 C C . ILE A 1 99 ? -15.206 7.996 14.073 1.00 92.62 99 ILE A C 1
ATOM 761 O O . ILE A 1 99 ? -14.161 7.423 14.385 1.00 92.62 99 ILE A O 1
ATOM 765 N N . LEU A 1 100 ? -15.545 8.194 12.799 1.00 92.06 100 LEU A N 1
ATOM 766 C CA . LEU A 1 100 ? -14.665 7.799 11.706 1.00 92.06 100 LEU A CA 1
ATOM 767 C C . LEU A 1 100 ? -13.350 8.582 11.731 1.00 92.06 100 LEU A C 1
ATOM 769 O O . LEU A 1 100 ? -12.316 7.975 11.464 1.00 92.06 100 LEU A O 1
ATOM 773 N N . SER A 1 101 ? -13.361 9.869 12.083 1.00 91.38 101 SER A N 1
ATOM 774 C CA . SER A 1 101 ? -12.142 10.662 12.253 1.00 91.38 101 SER A CA 1
ATOM 775 C C . SER A 1 101 ? -11.308 10.143 13.422 1.00 91.38 101 SER A C 1
ATOM 777 O O . SER A 1 101 ? -10.110 9.957 13.255 1.00 91.38 101 SER A O 1
ATOM 779 N N . PHE A 1 102 ? -11.923 9.765 14.547 1.00 94.12 102 PHE A N 1
ATOM 780 C CA . PHE A 1 102 ? -11.210 9.136 15.662 1.00 94.12 102 PHE A CA 1
ATOM 781 C C . PHE A 1 102 ? -10.547 7.802 15.275 1.00 94.12 102 PHE A C 1
ATOM 783 O O . PHE A 1 102 ? -9.374 7.572 15.570 1.00 94.12 102 PHE A O 1
ATOM 790 N N . VAL A 1 103 ? -11.271 6.924 14.573 1.00 94.00 103 VAL A N 1
ATOM 791 C CA . VAL A 1 103 ? -10.755 5.615 14.127 1.00 94.00 103 VAL A CA 1
ATOM 792 C C . VAL A 1 103 ? -9.677 5.758 13.049 1.00 94.00 103 VAL A C 1
ATOM 794 O O . VAL A 1 103 ? -8.754 4.945 12.991 1.00 94.00 103 VAL A O 1
ATOM 797 N N . ARG A 1 104 ? -9.788 6.778 12.193 1.00 92.31 104 ARG A N 1
ATOM 798 C CA . ARG A 1 104 ? -8.860 7.056 11.086 1.00 92.31 104 ARG A CA 1
ATOM 799 C C . ARG A 1 104 ? -7.823 8.125 11.408 1.00 92.31 104 ARG A C 1
ATOM 801 O O . ARG A 1 104 ? -7.063 8.503 10.518 1.00 92.31 104 ARG A O 1
ATOM 808 N N . GLN A 1 105 ? -7.767 8.586 12.656 1.00 92.88 105 GLN A N 1
ATOM 809 C CA . GLN A 1 105 ? -6.764 9.538 13.112 1.00 92.88 105 GLN A CA 1
ATOM 810 C C . GLN A 1 105 ? -5.388 8.979 12.760 1.00 92.88 105 GLN A C 1
ATOM 812 O O . GLN A 1 105 ? -5.122 7.797 12.980 1.00 92.88 105 GLN A O 1
ATOM 817 N N . ARG A 1 106 ? -4.526 9.815 12.188 1.00 92.31 106 ARG A N 1
ATOM 818 C CA . ARG A 1 106 ? -3.159 9.433 11.838 1.00 92.31 106 ARG A CA 1
ATOM 819 C C . ARG A 1 106 ? -2.200 9.950 12.896 1.00 92.31 106 ARG A C 1
ATOM 821 O O . ARG A 1 106 ? -2.349 11.077 13.363 1.00 92.31 106 ARG A O 1
ATOM 828 N N . ASN A 1 107 ? -1.200 9.146 13.224 1.00 93.56 107 ASN A N 1
ATOM 829 C CA . ASN A 1 107 ? -0.092 9.586 14.063 1.00 93.56 107 ASN A CA 1
ATOM 830 C C . ASN A 1 107 ? 0.940 10.417 13.269 1.00 93.56 107 ASN A C 1
ATOM 832 O O . ASN A 1 107 ? 0.780 10.663 12.071 1.00 93.56 107 ASN A O 1
ATOM 836 N N . CYS A 1 108 ? 2.038 10.828 13.911 1.00 91.19 108 CYS A N 1
ATOM 837 C CA . CYS A 1 108 ? 3.135 11.549 13.252 1.00 91.19 108 CYS A CA 1
ATOM 838 C C . CYS A 1 108 ? 3.847 10.750 12.142 1.00 91.19 108 CYS A C 1
ATOM 840 O O . CYS A 1 108 ? 4.531 11.356 11.318 1.00 91.19 108 CYS A O 1
ATOM 842 N N . ASP A 1 109 ? 3.693 9.422 12.104 1.00 90.25 109 ASP A N 1
ATOM 843 C CA . ASP A 1 109 ? 4.170 8.570 11.004 1.00 90.25 109 ASP A CA 1
ATOM 844 C C . ASP A 1 109 ? 3.158 8.506 9.836 1.00 90.25 109 ASP A C 1
ATOM 846 O O . ASP A 1 109 ? 3.363 7.772 8.870 1.00 90.25 109 ASP A O 1
ATOM 850 N N . GLU A 1 110 ? 2.064 9.273 9.913 1.00 92.00 110 GLU A N 1
ATOM 851 C CA . GLU A 1 110 ? 0.935 9.293 8.975 1.00 92.00 110 GLU A CA 1
ATOM 852 C C . GLU A 1 110 ? 0.155 7.962 8.894 1.00 92.00 110 GLU A C 1
ATOM 854 O O . GLU A 1 110 ? -0.571 7.699 7.924 1.00 92.00 110 GLU A O 1
ATOM 859 N N . LEU A 1 111 ? 0.279 7.122 9.923 1.00 94.06 111 LEU A N 1
ATOM 860 C CA . LEU A 1 111 ? -0.361 5.814 10.015 1.00 94.06 111 LEU A CA 1
ATOM 861 C C . LEU A 1 111 ? -1.623 5.906 10.874 1.00 94.06 111 LEU A C 1
ATOM 863 O O . LEU A 1 111 ? -1.583 6.435 11.977 1.00 94.06 111 LEU A O 1
ATOM 867 N N . THR A 1 112 ? -2.730 5.357 10.376 1.00 95.25 112 THR A N 1
ATOM 868 C CA . THR A 1 112 ? -3.922 5.024 11.174 1.00 95.25 112 THR A CA 1
ATOM 869 C C . THR A 1 112 ? -3.657 3.800 12.057 1.00 95.25 112 THR A C 1
ATOM 871 O O . THR A 1 112 ? -2.759 3.019 11.724 1.00 95.25 112 THR A O 1
ATOM 874 N N . PRO A 1 113 ? -4.476 3.511 13.087 1.00 96.06 113 PRO A N 1
ATOM 875 C CA . PRO A 1 113 ? -4.313 2.318 13.922 1.00 96.06 113 PRO A CA 1
ATOM 876 C C . PRO A 1 113 ? -4.259 1.004 13.120 1.00 96.06 113 PRO A C 1
ATOM 878 O O . PRO A 1 113 ? -3.435 0.136 13.406 1.00 96.06 113 PRO A O 1
ATOM 881 N N . LEU A 1 114 ? -5.071 0.875 12.060 1.00 96.38 114 LEU A N 1
ATOM 882 C CA . LEU A 1 114 ? -5.058 -0.295 11.171 1.00 96.38 114 LEU A CA 1
ATOM 883 C C . LEU A 1 114 ? -3.742 -0.403 10.384 1.00 96.38 114 LEU A C 1
ATOM 885 O O . LEU A 1 114 ? -3.133 -1.473 10.320 1.00 96.38 114 LEU A O 1
ATOM 889 N N . SER A 1 115 ? -3.288 0.702 9.786 1.00 95.50 115 SER A N 1
ATOM 890 C CA . SER A 1 115 ? -2.022 0.722 9.042 1.00 95.50 115 SER A CA 1
ATOM 891 C C . SER A 1 115 ? -0.798 0.587 9.956 1.00 95.50 115 SER A C 1
ATOM 893 O O . SER A 1 115 ? 0.195 -0.016 9.557 1.00 95.50 115 SER A O 1
ATOM 895 N N . LEU A 1 116 ? -0.889 1.050 11.207 1.00 96.06 116 LEU A N 1
ATOM 896 C CA . LEU A 1 116 ? 0.130 0.871 12.234 1.00 96.06 116 LEU A CA 1
ATOM 897 C C . LEU A 1 116 ? 0.227 -0.596 12.657 1.00 96.06 116 LEU A C 1
ATOM 899 O O . LEU A 1 116 ? 1.334 -1.121 12.726 1.00 96.06 116 LEU A O 1
ATOM 903 N N . ALA A 1 117 ? -0.897 -1.290 12.864 1.00 96.31 117 ALA A N 1
ATOM 904 C CA . ALA A 1 117 ? -0.895 -2.724 13.164 1.00 96.31 117 ALA A CA 1
ATOM 905 C C . ALA A 1 117 ? -0.218 -3.531 12.040 1.00 96.31 117 ALA A C 1
ATOM 907 O O . ALA A 1 117 ? 0.628 -4.392 12.301 1.00 96.31 117 ALA A O 1
ATOM 908 N N . ALA A 1 118 ? -0.519 -3.182 10.783 1.00 96.00 118 ALA A N 1
ATOM 909 C CA . ALA A 1 118 ? 0.152 -3.733 9.609 1.00 96.00 118 ALA A CA 1
ATOM 910 C C . ALA A 1 118 ? 1.653 -3.393 9.581 1.00 96.00 118 ALA A C 1
ATOM 912 O O . ALA A 1 118 ? 2.487 -4.266 9.340 1.00 96.00 118 ALA A O 1
ATOM 913 N N . ALA A 1 119 ? 2.022 -2.143 9.865 1.00 94.25 119 ALA A N 1
ATOM 914 C CA . ALA A 1 119 ? 3.410 -1.700 9.894 1.00 94.25 119 ALA A CA 1
ATOM 915 C C . ALA A 1 119 ? 4.215 -2.378 11.014 1.00 94.25 119 ALA A C 1
ATOM 917 O O . ALA A 1 119 ? 5.346 -2.792 10.787 1.00 94.25 119 ALA A O 1
ATOM 918 N N . VAL A 1 120 ? 3.679 -2.543 12.216 1.00 93.94 120 VAL A N 1
ATOM 919 C CA . VAL A 1 120 ? 4.418 -3.164 13.328 1.00 93.94 120 VAL A CA 1
ATOM 920 C C . VAL A 1 120 ? 4.429 -4.692 13.222 1.00 93.94 120 VAL A C 1
ATOM 922 O O . VAL A 1 120 ? 5.269 -5.334 13.840 1.00 93.94 120 VAL A O 1
ATOM 925 N N . GLY A 1 121 ? 3.577 -5.294 12.388 1.00 94.44 121 GLY A N 1
ATOM 926 C CA . GLY A 1 121 ? 3.551 -6.749 12.229 1.00 94.44 121 GLY A CA 1
ATOM 927 C C . GLY A 1 121 ? 2.754 -7.458 13.329 1.00 94.44 121 GLY A C 1
ATOM 928 O O . GLY A 1 121 ? 3.082 -8.591 13.674 1.00 94.44 121 GLY A O 1
ATOM 929 N N . ILE A 1 122 ? 1.755 -6.791 13.920 1.00 95.31 122 ILE A N 1
ATOM 930 C CA . ILE A 1 122 ? 0.952 -7.337 15.025 1.00 95.31 122 ILE A CA 1
ATOM 931 C C . ILE A 1 122 ? -0.292 -8.009 14.442 1.00 95.31 122 ILE A C 1
ATOM 933 O O . ILE A 1 122 ? -1.348 -7.392 14.296 1.00 95.31 122 ILE A O 1
ATOM 937 N N . THR A 1 123 ? -0.154 -9.290 14.093 1.00 95.31 123 THR A N 1
ATOM 938 C CA . THR A 1 123 ? -1.189 -10.079 13.404 1.00 95.31 123 THR A CA 1
ATOM 939 C C . THR A 1 123 ? -2.518 -10.097 14.154 1.00 95.31 123 THR A C 1
ATOM 941 O O . THR A 1 123 ? -3.571 -9.925 13.540 1.00 95.31 123 THR A O 1
ATOM 944 N N . ARG A 1 124 ? -2.477 -10.259 15.481 1.00 96.19 124 ARG A N 1
ATOM 945 C CA . ARG A 1 124 ? -3.672 -10.328 16.327 1.00 96.19 124 ARG A CA 1
ATOM 946 C C . ARG A 1 124 ? -4.458 -9.018 16.300 1.00 96.19 124 ARG A C 1
ATOM 948 O O . ARG A 1 124 ? -5.634 -9.038 15.949 1.00 96.19 124 ARG A O 1
ATOM 955 N N . MET A 1 125 ? -3.811 -7.886 16.590 1.00 96.31 125 MET A N 1
ATOM 956 C CA . MET A 1 125 ? -4.458 -6.571 16.488 1.00 96.31 125 MET A CA 1
ATOM 957 C C . MET A 1 125 ? -4.934 -6.256 15.079 1.00 96.31 125 MET A C 1
ATOM 959 O O . MET A 1 125 ? -6.031 -5.735 14.916 1.00 96.31 125 MET A O 1
ATOM 963 N N . PHE A 1 126 ? -4.147 -6.581 14.054 1.00 96.50 126 PHE A N 1
ATOM 964 C CA . PHE A 1 126 ? -4.554 -6.336 12.676 1.00 96.50 126 PHE A CA 1
ATOM 965 C C . PHE A 1 126 ? -5.851 -7.082 12.331 1.00 96.50 126 PHE A C 1
ATOM 967 O O . PHE A 1 126 ? -6.784 -6.482 11.800 1.00 96.50 126 PHE A O 1
ATOM 974 N N . GLN A 1 127 ? -5.936 -8.373 12.672 1.00 95.88 127 GLN A N 1
ATOM 975 C CA . GLN A 1 127 ? -7.151 -9.168 12.482 1.00 95.88 127 GLN A CA 1
ATOM 976 C C . GLN A 1 127 ? -8.320 -8.625 13.303 1.00 95.88 127 GLN A C 1
ATOM 978 O O . GLN A 1 127 ? -9.418 -8.503 12.767 1.00 95.88 127 GLN A O 1
ATOM 983 N N . HIS A 1 128 ? -8.077 -8.273 14.567 1.00 95.81 128 HIS A N 1
ATOM 984 C CA . HIS A 1 128 ? -9.087 -7.726 15.473 1.00 95.81 128 HIS A CA 1
ATOM 985 C C . HIS A 1 128 ? -9.700 -6.433 14.927 1.00 95.81 128 HIS A C 1
ATOM 987 O O . HIS A 1 128 ? -10.916 -6.328 14.785 1.00 95.81 128 HIS A O 1
ATOM 993 N N . ILE A 1 129 ? -8.858 -5.476 14.524 1.00 95.25 129 ILE A N 1
ATOM 994 C CA . ILE A 1 129 ? -9.301 -4.205 13.935 1.00 95.25 129 ILE A CA 1
ATOM 995 C C . ILE A 1 129 ? -10.009 -4.447 12.599 1.00 95.25 129 ILE A C 1
ATOM 997 O O . ILE A 1 129 ? -11.046 -3.852 12.317 1.00 95.25 129 ILE A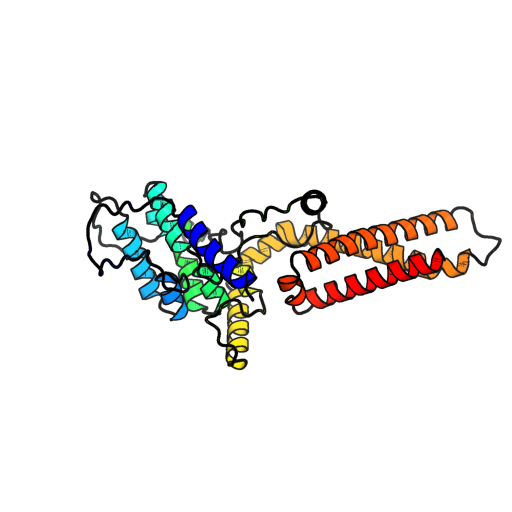 O 1
ATOM 1001 N N . LEU A 1 130 ? -9.478 -5.332 11.753 1.00 94.06 130 LEU A N 1
ATOM 1002 C CA . LEU A 1 130 ? -10.107 -5.626 10.469 1.00 94.06 130 LEU A CA 1
ATOM 1003 C C . LEU A 1 130 ? -11.501 -6.243 10.655 1.00 94.06 130 LEU A C 1
ATOM 1005 O O . LEU A 1 130 ? -12.421 -5.906 9.910 1.00 94.06 130 LEU A O 1
ATOM 1009 N N . GLN A 1 131 ? -11.670 -7.121 11.645 1.00 92.94 131 GLN A N 1
ATOM 1010 C CA . GLN A 1 131 ? -12.957 -7.723 11.991 1.00 92.94 131 GLN A CA 1
ATOM 1011 C C . GLN A 1 131 ? -13.931 -6.688 12.561 1.00 92.94 131 GLN A C 1
ATOM 1013 O O . GLN A 1 131 ? -15.072 -6.650 12.106 1.00 92.94 131 GLN A O 1
ATOM 1018 N N . SER A 1 132 ? -13.484 -5.801 13.457 1.00 91.56 132 SER A N 1
ATOM 1019 C CA . SER A 1 132 ? -14.343 -4.766 14.055 1.00 91.56 132 SER A CA 1
ATOM 1020 C C . SER A 1 132 ? -14.827 -3.714 13.048 1.00 91.56 132 SER A C 1
ATOM 1022 O O . SER A 1 132 ? -15.904 -3.134 13.205 1.00 91.56 132 SER A O 1
ATOM 1024 N N . LEU A 1 133 ? -14.071 -3.497 11.969 1.00 91.62 133 LEU A N 1
ATOM 1025 C CA . LEU A 1 133 ? -14.459 -2.627 10.855 1.00 91.62 133 LEU A CA 1
ATOM 1026 C C . LEU A 1 133 ? -15.242 -3.354 9.749 1.00 91.62 133 LEU A C 1
ATOM 1028 O O . LEU A 1 133 ? -15.817 -2.708 8.869 1.00 91.62 133 LEU A O 1
ATOM 1032 N N . THR A 1 134 ? -15.266 -4.687 9.763 1.00 91.62 134 THR A N 1
ATOM 1033 C CA . THR A 1 134 ? -16.019 -5.492 8.796 1.00 91.62 134 THR A CA 1
ATOM 1034 C C . THR A 1 134 ? -17.493 -5.522 9.189 1.00 91.62 134 THR A C 1
ATOM 1036 O O . THR A 1 134 ? -17.849 -5.576 10.363 1.00 91.62 134 THR A O 1
ATOM 1039 N N . SER A 1 135 ? -18.384 -5.499 8.197 1.00 91.12 135 SER A N 1
ATOM 1040 C CA . SER A 1 135 ? -19.825 -5.625 8.437 1.00 91.12 135 SER A CA 1
ATOM 1041 C C . SER A 1 135 ? -20.429 -6.791 7.689 1.00 91.12 135 SER A C 1
ATOM 1043 O O . SER A 1 135 ? -19.994 -7.137 6.596 1.00 91.12 135 SER A O 1
ATOM 1045 N N . VAL A 1 136 ? -21.455 -7.401 8.268 1.00 91.19 136 VAL A N 1
ATOM 1046 C CA . VAL A 1 136 ? -22.223 -8.446 7.595 1.00 91.19 136 VAL A CA 1
ATOM 1047 C C . VAL A 1 136 ? -23.257 -7.772 6.693 1.00 91.19 136 VAL A C 1
ATOM 1049 O O . VAL A 1 136 ? -24.047 -6.947 7.153 1.00 91.19 136 VAL A O 1
ATOM 1052 N N . ALA A 1 137 ? -23.210 -8.082 5.399 1.00 91.50 137 ALA A N 1
ATOM 1053 C CA . ALA A 1 137 ? -24.152 -7.576 4.406 1.00 91.50 137 ALA A CA 1
ATOM 1054 C C . ALA A 1 137 ? -25.468 -8.357 4.458 1.00 91.50 137 ALA A C 1
ATOM 1056 O O . ALA A 1 137 ? -26.539 -7.763 4.522 1.00 91.50 137 ALA A O 1
ATOM 1057 N N . TRP A 1 138 ? -25.371 -9.687 4.446 1.00 94.00 138 TRP A N 1
ATOM 1058 C CA . TRP A 1 138 ? -26.494 -10.609 4.575 1.00 94.00 138 TRP A CA 1
ATOM 1059 C C . TRP A 1 138 ? -25.995 -11.987 5.012 1.00 94.00 138 TRP A C 1
ATOM 1061 O O . TRP A 1 138 ? -24.827 -12.339 4.817 1.00 94.00 138 TRP A O 1
ATOM 1071 N N . THR A 1 139 ? -26.893 -12.777 5.592 1.00 95.06 139 THR A N 1
ATOM 1072 C CA . THR A 1 139 ? -26.655 -14.177 5.941 1.00 95.06 139 THR A CA 1
ATOM 1073 C C . THR A 1 139 ? -27.799 -15.024 5.399 1.00 95.06 139 THR A C 1
ATOM 1075 O O . THR A 1 139 ? -28.969 -14.672 5.519 1.00 95.06 139 THR A O 1
ATOM 1078 N N . TYR A 1 140 ? -27.457 -16.133 4.754 1.00 96.69 140 TYR A N 1
ATOM 1079 C CA . TYR A 1 140 ? -28.400 -17.127 4.267 1.00 96.69 140 TYR A CA 1
ATOM 1080 C C . TYR A 1 140 ? -27.935 -18.505 4.735 1.00 96.69 140 TYR A C 1
ATOM 1082 O O . TYR A 1 140 ? -27.109 -19.159 4.096 1.00 96.69 140 TYR A O 1
ATOM 1090 N N . SER A 1 141 ? -28.446 -18.919 5.896 1.00 95.50 141 SER A N 1
ATOM 1091 C CA . SER A 1 141 ? -28.105 -20.186 6.550 1.00 95.50 141 SER A CA 1
ATOM 1092 C C . SER A 1 141 ? -26.575 -20.354 6.740 1.00 95.50 141 SER A C 1
ATOM 1094 O O . SER A 1 141 ? -26.047 -19.568 7.530 1.00 95.50 141 SER A O 1
ATOM 1096 N N . PRO A 1 142 ? -25.808 -21.256 6.074 1.00 95.62 142 PRO A N 1
ATOM 1097 C CA . PRO A 1 142 ? -24.361 -21.335 6.300 1.00 95.62 142 PRO A CA 1
ATOM 1098 C C . PRO A 1 142 ? -23.569 -20.260 5.535 1.00 95.62 142 PRO A C 1
ATOM 1100 O O . PRO A 1 142 ? -22.357 -20.145 5.712 1.00 95.62 142 PRO A O 1
ATOM 1103 N N . ILE A 1 143 ? -24.215 -19.502 4.645 1.00 94.69 143 ILE A N 1
ATOM 1104 C CA . ILE A 1 143 ? -23.552 -18.546 3.757 1.00 94.69 143 ILE A CA 1
ATOM 1105 C C . ILE A 1 143 ? -23.629 -17.156 4.378 1.00 94.69 143 ILE A C 1
ATOM 1107 O O . ILE A 1 143 ? -24.716 -16.622 4.589 1.00 94.69 143 ILE A O 1
ATOM 1111 N N . THR A 1 144 ? -22.477 -16.540 4.624 1.00 93.62 144 THR A N 1
ATOM 1112 C CA . THR A 1 144 ? -22.389 -15.163 5.115 1.00 93.62 144 THR A CA 1
ATOM 1113 C C . THR A 1 144 ? -21.655 -14.291 4.104 1.00 93.62 144 THR A C 1
ATOM 1115 O O . THR A 1 144 ? -20.561 -14.615 3.639 1.00 93.62 144 THR A O 1
ATOM 1118 N N . ALA A 1 145 ? -22.271 -13.172 3.735 1.00 93.81 145 ALA A N 1
ATOM 1119 C CA . ALA A 1 145 ? -21.626 -12.151 2.929 1.00 93.81 145 ALA A CA 1
ATOM 1120 C C . ALA A 1 145 ? -21.127 -11.036 3.838 1.00 93.81 145 ALA A C 1
ATOM 1122 O O . ALA A 1 145 ? -21.902 -10.413 4.565 1.00 93.81 145 ALA A O 1
ATOM 1123 N N . ILE A 1 146 ? -19.823 -10.781 3.777 1.00 93.06 146 ILE A N 1
ATOM 1124 C CA . ILE A 1 146 ? -19.153 -9.754 4.570 1.00 93.06 146 ILE A CA 1
ATOM 1125 C C . ILE A 1 146 ? -18.633 -8.627 3.676 1.00 93.06 146 ILE A C 1
ATOM 1127 O O . ILE A 1 146 ? -18.088 -8.858 2.595 1.00 93.06 146 ILE A O 1
ATOM 1131 N N . ASN A 1 147 ? -18.777 -7.403 4.163 1.00 91.56 147 ASN A N 1
ATOM 1132 C CA . ASN A 1 147 ? -18.255 -6.179 3.583 1.00 91.56 147 ASN A CA 1
ATOM 1133 C C . ASN A 1 147 ? -16.990 -5.780 4.338 1.00 91.56 147 ASN A C 1
ATOM 1135 O O . ASN A 1 147 ? -17.051 -5.372 5.499 1.00 91.56 147 ASN A O 1
ATOM 1139 N N . ILE A 1 148 ? -15.855 -5.898 3.655 1.00 91.50 148 ILE A N 1
ATOM 1140 C CA . ILE A 1 148 ? -14.536 -5.514 4.164 1.00 91.50 148 ILE A CA 1
ATOM 1141 C C . ILE A 1 148 ? -14.325 -4.017 3.877 1.00 91.50 148 ILE A C 1
ATOM 1143 O O . ILE A 1 148 ? -14.588 -3.588 2.748 1.00 91.50 148 ILE A O 1
ATOM 1147 N N . PRO A 1 149 ? -13.838 -3.216 4.842 1.00 89.75 149 PRO A N 1
ATOM 1148 C CA . PRO A 1 149 ? -13.532 -1.807 4.607 1.00 89.75 149 PRO A CA 1
ATOM 1149 C C . PRO A 1 149 ? -12.390 -1.673 3.591 1.00 89.75 149 PRO A C 1
ATOM 1151 O O . PRO A 1 149 ? -11.309 -2.217 3.795 1.00 89.75 149 PRO A O 1
ATOM 1154 N N . LEU A 1 150 ? -12.617 -0.956 2.487 1.00 90.19 150 LEU A N 1
ATOM 1155 C CA . LEU A 1 150 ? -11.572 -0.717 1.481 1.00 90.19 150 LEU A CA 1
ATOM 1156 C C . LEU A 1 150 ? -10.747 0.538 1.775 1.00 90.19 150 LEU A C 1
ATOM 1158 O O . LEU A 1 150 ? -9.543 0.538 1.522 1.00 90.19 150 LEU A O 1
ATOM 1162 N N . ARG A 1 151 ? -11.369 1.580 2.336 1.00 89.00 151 ARG A N 1
ATOM 1163 C CA . ARG A 1 151 ? -10.687 2.818 2.738 1.00 89.00 151 ARG A CA 1
ATOM 1164 C C . ARG A 1 151 ? -9.698 2.532 3.867 1.00 89.00 151 ARG A C 1
ATOM 1166 O O . ARG A 1 151 ? -10.023 1.773 4.777 1.00 89.00 151 ARG A O 1
ATOM 1173 N N . ASP A 1 152 ? -8.496 3.093 3.764 1.00 85.88 152 ASP A N 1
ATOM 1174 C CA . ASP A 1 152 ? -7.309 2.837 4.603 1.00 85.88 152 ASP A CA 1
ATOM 1175 C C . ASP A 1 152 ? -6.706 1.430 4.506 1.00 85.88 152 ASP A C 1
ATOM 1177 O O . ASP A 1 152 ? -5.489 1.285 4.640 1.00 85.88 152 ASP A O 1
ATOM 1181 N N . LEU A 1 153 ? -7.503 0.391 4.232 1.00 92.12 153 LEU A N 1
ATOM 1182 C CA . LEU A 1 153 ? -6.975 -0.946 3.953 1.00 92.12 153 LEU A CA 1
ATOM 1183 C C . LEU A 1 153 ? -6.212 -0.961 2.624 1.00 92.12 153 LEU A C 1
ATOM 1185 O O . LEU A 1 153 ? -5.066 -1.402 2.560 1.00 92.12 153 LEU A O 1
ATOM 1189 N N . GLU A 1 154 ? -6.853 -0.467 1.569 1.00 90.19 154 GLU A N 1
ATOM 1190 C CA . GLU A 1 154 ? -6.376 -0.543 0.192 1.00 90.19 154 GLU A CA 1
ATOM 1191 C C . GLU A 1 154 ? -6.497 0.782 -0.550 1.00 90.19 154 GLU A C 1
ATOM 1193 O O . GLU A 1 154 ? -5.596 1.155 -1.294 1.00 90.19 154 GLU A O 1
ATOM 1198 N N . GLU A 1 155 ? -7.622 1.468 -0.381 1.00 89.38 155 GLU A N 1
ATOM 1199 C CA . GLU A 1 155 ? -7.859 2.760 -0.996 1.00 89.38 155 GLU A CA 1
ATOM 1200 C C . GLU A 1 155 ? -7.189 3.838 -0.138 1.00 89.38 155 GLU A C 1
ATOM 1202 O O . GLU A 1 155 ? -7.572 4.013 1.028 1.00 89.38 155 GLU A O 1
ATOM 1207 N N . PRO A 1 156 ? -6.164 4.524 -0.676 1.00 84.06 156 PRO A N 1
ATOM 1208 C CA . PRO A 1 156 ? -5.508 5.592 0.044 1.00 84.06 156 PRO A CA 1
ATOM 1209 C C . PRO A 1 156 ? -6.432 6.795 0.118 1.00 84.06 156 PRO A C 1
ATOM 1211 O O . PRO A 1 156 ? -7.081 7.175 -0.857 1.00 84.06 156 PRO A O 1
ATOM 1214 N N . GLU A 1 157 ? -6.422 7.449 1.267 1.00 83.75 157 GLU A N 1
ATOM 1215 C CA . GLU A 1 157 ? -6.949 8.796 1.352 1.00 83.75 157 GLU A CA 1
ATOM 1216 C C . GLU A 1 157 ? -6.025 9.748 0.575 1.00 83.75 157 GLU A C 1
ATOM 1218 O O . GLU A 1 157 ? -4.798 9.697 0.760 1.00 83.75 157 GLU A O 1
ATOM 1223 N N . PRO A 1 158 ? -6.572 10.577 -0.333 1.00 80.12 158 PRO A N 1
ATOM 1224 C CA . PRO A 1 158 ? -5.764 11.498 -1.113 1.00 80.12 158 PRO A CA 1
ATOM 1225 C C . PRO A 1 158 ? -5.107 12.516 -0.182 1.00 80.12 158 PRO A C 1
ATOM 1227 O O . PRO A 1 158 ? -5.778 13.159 0.625 1.00 80.12 158 PRO A O 1
ATOM 1230 N N . ARG A 1 159 ? -3.790 12.699 -0.311 1.00 76.88 159 ARG A N 1
ATOM 1231 C CA . ARG A 1 159 ? -3.125 13.839 0.319 1.00 76.88 159 ARG A CA 1
ATOM 1232 C C . ARG A 1 159 ? -3.563 15.106 -0.414 1.00 76.88 159 ARG A C 1
ATOM 1234 O O . ARG A 1 159 ? -3.676 15.065 -1.646 1.00 76.88 159 ARG A O 1
ATOM 1241 N N . PRO A 1 160 ? -3.758 16.235 0.286 1.00 72.31 160 PRO A N 1
ATOM 1242 C CA . PRO A 1 160 ? -3.912 17.515 -0.387 1.00 72.31 160 PRO A CA 1
ATOM 1243 C C . PRO A 1 160 ? -2.754 17.713 -1.380 1.00 72.31 160 PRO A C 1
ATOM 1245 O O . PRO A 1 160 ? -1.594 17.467 -1.025 1.00 72.31 160 PRO A O 1
ATOM 1248 N N . PRO A 1 161 ? -3.047 18.101 -2.635 1.00 67.75 161 PRO A N 1
ATOM 1249 C CA . PRO A 1 161 ? -2.027 18.198 -3.663 1.00 67.75 161 PRO A CA 1
ATOM 1250 C C . PRO A 1 161 ? -0.974 19.220 -3.244 1.00 67.75 161 PRO A C 1
ATOM 1252 O O . PRO A 1 161 ? -1.294 20.344 -2.845 1.00 67.75 161 PRO A O 1
ATOM 1255 N N . PHE A 1 162 ? 0.297 18.841 -3.367 1.00 65.88 162 PHE A N 1
ATOM 1256 C CA . PHE A 1 162 ? 1.385 19.798 -3.228 1.00 65.88 162 PHE A CA 1
ATOM 1257 C C . PHE A 1 162 ? 1.225 20.844 -4.339 1.00 65.88 162 PHE A C 1
ATOM 1259 O O . PHE A 1 162 ? 1.233 20.509 -5.525 1.00 65.88 162 PHE A O 1
ATOM 1266 N N . LYS A 1 163 ? 1.026 22.117 -3.978 1.00 67.62 163 LYS A N 1
ATOM 1267 C CA . LYS A 1 163 ? 0.898 23.205 -4.958 1.00 67.62 163 LYS A CA 1
ATOM 1268 C C . LYS A 1 163 ? 2.267 23.486 -5.581 1.00 67.62 163 LYS A C 1
ATOM 1270 O O . LYS A 1 163 ? 3.011 24.339 -5.098 1.00 67.62 163 LYS A O 1
ATOM 1275 N N . TYR A 1 164 ? 2.606 22.769 -6.650 1.00 67.31 164 TYR A N 1
ATOM 1276 C CA . TYR A 1 164 ? 3.770 23.089 -7.474 1.00 67.31 164 TYR A CA 1
ATOM 1277 C C . TYR A 1 164 ? 3.518 24.404 -8.221 1.00 67.31 164 TYR A C 1
ATOM 1279 O O . TYR A 1 164 ? 2.479 24.579 -8.856 1.00 67.31 164 TYR A O 1
ATOM 1287 N N . LYS A 1 165 ? 4.464 25.343 -8.144 1.00 75.25 165 LYS A N 1
ATOM 1288 C CA . LYS A 1 165 ? 4.414 26.606 -8.895 1.00 75.25 165 LYS A CA 1
ATOM 1289 C C . LYS A 1 165 ? 5.202 26.472 -10.206 1.00 75.25 165 LYS A C 1
ATOM 1291 O O . LYS A 1 165 ? 6.270 25.867 -10.223 1.00 75.25 165 LYS A O 1
ATOM 1296 N N . GLY A 1 166 ? 4.699 27.081 -11.282 1.00 80.06 166 GLY A N 1
ATOM 1297 C CA . GLY A 1 166 ? 5.412 27.228 -12.561 1.00 80.06 166 GLY A CA 1
ATOM 1298 C C . GLY A 1 166 ? 5.382 25.996 -13.478 1.00 80.06 166 GLY A C 1
ATOM 1299 O O . GLY A 1 166 ? 4.473 25.171 -13.403 1.00 80.06 166 GLY A O 1
ATOM 1300 N N . LEU A 1 167 ? 6.391 25.883 -14.354 1.00 76.44 167 LEU A N 1
ATOM 1301 C CA . LEU A 1 167 ? 6.502 24.852 -15.404 1.00 76.44 167 LEU A CA 1
ATOM 1302 C C . LEU A 1 167 ? 6.375 23.418 -14.872 1.00 76.44 167 LEU A C 1
ATOM 1304 O O . LEU A 1 167 ? 5.781 22.566 -15.526 1.00 76.44 167 LEU A O 1
ATOM 1308 N N . VAL A 1 168 ? 6.865 23.166 -13.658 1.00 77.38 168 VAL A N 1
ATOM 1309 C CA . VAL A 1 168 ? 6.783 21.858 -12.996 1.00 77.38 168 VAL A CA 1
ATOM 1310 C C . VAL A 1 168 ? 5.335 21.383 -12.832 1.00 77.38 168 VAL A C 1
ATOM 1312 O O . VAL A 1 168 ? 5.044 20.213 -13.068 1.00 77.38 168 VAL A O 1
ATOM 1315 N N . GLY A 1 169 ? 4.413 22.286 -12.479 1.00 76.81 169 GLY A N 1
ATOM 1316 C CA . GLY A 1 169 ? 2.996 21.946 -12.333 1.00 76.81 169 GLY A CA 1
ATOM 1317 C C . GLY A 1 169 ? 2.337 21.586 -13.668 1.00 76.81 169 GLY A C 1
ATOM 1318 O O . GLY A 1 169 ? 1.515 20.670 -13.727 1.00 76.81 169 GLY A O 1
ATOM 1319 N N . LEU A 1 170 ? 2.740 22.254 -14.753 1.00 79.88 170 LEU A N 1
ATOM 1320 C CA . LEU A 1 170 ? 2.232 21.978 -16.098 1.00 79.88 170 LEU A CA 1
ATOM 1321 C C . LEU A 1 170 ? 2.716 20.615 -16.604 1.00 79.88 170 LEU A C 1
ATOM 1323 O O . LEU A 1 170 ? 1.905 19.814 -17.067 1.00 79.88 170 LEU A O 1
ATOM 1327 N N . PHE A 1 171 ? 4.004 20.308 -16.428 1.00 76.19 171 PHE A N 1
ATOM 1328 C CA . PHE A 1 171 ? 4.549 18.989 -16.757 1.00 76.19 171 PHE A CA 1
ATOM 1329 C C . PHE A 1 171 ? 3.913 17.877 -15.922 1.00 76.19 171 PHE A C 1
ATOM 1331 O O . PHE A 1 171 ? 3.513 16.862 -16.477 1.00 76.19 171 PHE A O 1
ATOM 1338 N N . HIS A 1 172 ? 3.742 18.068 -14.614 1.00 76.12 172 HIS A N 1
ATOM 1339 C CA . HIS A 1 172 ? 3.061 17.087 -13.767 1.00 76.12 172 HIS A CA 1
ATOM 1340 C C . HIS A 1 172 ? 1.623 16.814 -14.245 1.00 76.12 172 HIS A C 1
ATOM 1342 O O . HIS A 1 172 ? 1.198 15.662 -14.312 1.00 76.12 172 HIS A O 1
ATOM 1348 N N . THR A 1 173 ? 0.897 17.861 -14.653 1.00 79.94 173 THR A N 1
ATOM 1349 C CA . THR A 1 173 ? -0.457 17.731 -15.216 1.00 79.94 173 THR A CA 1
ATOM 1350 C C . THR A 1 173 ? -0.446 16.929 -16.518 1.00 79.94 173 THR A C 1
ATOM 1352 O O . THR A 1 173 ? -1.250 16.016 -16.675 1.00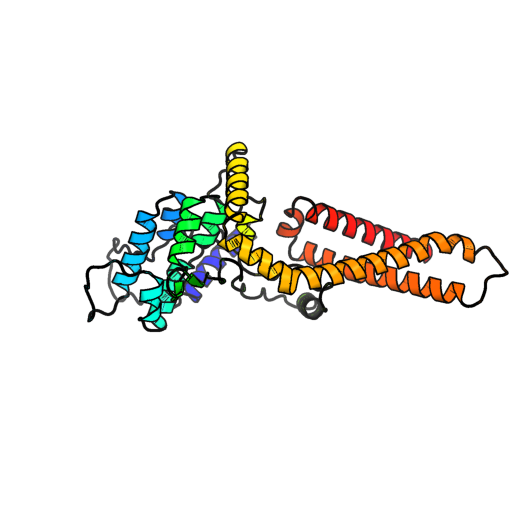 79.94 173 THR A O 1
ATOM 1355 N N . LEU A 1 174 ? 0.500 17.211 -17.418 1.00 80.88 174 LEU A N 1
ATOM 1356 C CA . LEU A 1 174 ? 0.675 16.474 -18.673 1.00 80.88 174 LEU A CA 1
ATOM 1357 C C . LEU A 1 174 ? 1.040 14.997 -18.441 1.00 80.88 174 LEU A C 1
ATOM 1359 O O . LEU A 1 174 ? 0.568 14.110 -19.141 1.00 80.88 174 LEU A O 1
ATOM 1363 N N . MET A 1 175 ? 1.867 14.710 -17.440 1.00 73.56 175 MET A N 1
ATOM 1364 C CA . MET A 1 175 ? 2.303 13.344 -17.143 1.00 73.56 175 MET A CA 1
ATOM 1365 C C . MET A 1 175 ? 1.177 12.501 -16.536 1.00 73.56 175 MET A C 1
ATOM 1367 O O . MET A 1 175 ? 1.088 11.303 -16.802 1.00 73.56 175 MET A O 1
ATOM 1371 N N . ILE A 1 176 ? 0.282 13.117 -15.757 1.00 73.62 176 ILE A N 1
ATOM 1372 C CA . ILE A 1 176 ? -0.903 12.440 -15.211 1.00 73.62 176 ILE A CA 1
ATOM 1373 C C . ILE A 1 176 ? -1.920 12.105 -16.307 1.00 73.62 176 ILE A C 1
ATOM 1375 O O . ILE A 1 176 ? -2.614 11.094 -16.191 1.00 73.62 176 ILE A O 1
ATOM 1379 N N . THR A 1 177 ? -2.021 12.913 -17.366 1.00 80.25 177 THR A N 1
ATOM 1380 C CA . THR A 1 177 ? -2.972 12.661 -18.461 1.00 80.25 177 THR A CA 1
ATOM 1381 C C . THR A 1 177 ? -2.514 11.578 -19.434 1.00 80.25 177 THR A C 1
ATOM 1383 O O . THR A 1 177 ? -3.313 11.142 -20.267 1.00 80.25 177 THR A O 1
ATOM 1386 N N . LEU A 1 178 ? -1.267 11.103 -19.333 1.00 77.69 178 LEU A N 1
ATOM 1387 C CA . LEU A 1 178 ? -0.789 9.998 -20.158 1.00 77.69 178 LEU A CA 1
ATOM 1388 C C . LEU A 1 178 ? -1.650 8.739 -19.942 1.00 77.69 178 LEU A C 1
ATOM 1390 O O . LEU A 1 178 ? -2.138 8.484 -18.845 1.00 77.69 178 LEU A O 1
ATOM 1394 N N . PRO A 1 179 ? -1.864 7.904 -20.968 1.00 76.75 179 PRO A N 1
ATOM 1395 C CA . PRO A 1 179 ? -2.541 6.632 -20.780 1.00 76.75 179 PRO A CA 1
ATOM 1396 C C . PRO A 1 179 ? -1.632 5.640 -20.045 1.00 76.75 179 PRO A C 1
ATOM 1398 O O . PRO A 1 179 ? -0.408 5.614 -20.203 1.00 76.75 179 PRO A O 1
ATOM 1401 N N . TYR A 1 180 ? -2.237 4.749 -19.260 1.00 66.56 180 TYR A N 1
ATOM 1402 C CA . TYR A 1 180 ? -1.522 3.589 -18.732 1.00 66.56 180 TYR A CA 1
ATOM 1403 C C . TYR A 1 180 ? -0.938 2.771 -19.904 1.00 66.56 180 TYR A C 1
ATOM 1405 O O . TYR A 1 180 ? -1.685 2.472 -20.837 1.00 66.56 180 TYR A O 1
ATOM 1413 N N . PRO A 1 181 ? 0.343 2.354 -19.876 1.00 69.31 181 PRO A N 1
ATOM 1414 C CA . PRO A 1 181 ? 1.222 2.252 -18.708 1.00 69.31 181 PRO A CA 1
ATOM 1415 C C . PRO A 1 181 ? 2.225 3.389 -18.498 1.00 69.31 181 PRO A C 1
ATOM 1417 O O . PRO A 1 181 ? 3.074 3.242 -17.621 1.00 69.31 181 PRO A O 1
ATOM 1420 N N . LEU A 1 182 ? 2.131 4.467 -19.278 1.00 69.94 182 LEU A N 1
ATOM 1421 C CA . LEU A 1 182 ? 3.083 5.581 -19.274 1.00 69.94 182 LEU A CA 1
ATOM 1422 C C . LEU A 1 182 ? 2.835 6.584 -18.140 1.00 69.94 182 LEU A C 1
ATOM 1424 O O . LEU A 1 182 ? 3.674 7.442 -17.910 1.00 69.94 182 LEU A O 1
ATOM 1428 N N . VAL A 1 183 ? 1.723 6.462 -17.414 1.00 75.38 183 VAL A N 1
ATOM 1429 C CA . VAL A 1 183 ? 1.468 7.239 -16.192 1.00 75.38 183 VAL A CA 1
ATOM 1430 C C . VAL A 1 183 ? 2.544 6.934 -15.142 1.00 75.38 183 VAL A C 1
ATOM 1432 O O . VAL A 1 183 ? 2.819 5.746 -14.909 1.00 75.38 183 VAL A O 1
ATOM 1435 N N . PRO A 1 184 ? 3.109 7.955 -14.468 1.00 66.88 184 PRO A N 1
ATOM 1436 C CA . PRO A 1 184 ? 4.034 7.751 -13.357 1.00 66.88 184 PRO A CA 1
ATOM 1437 C C . PRO A 1 184 ? 3.433 6.843 -12.271 1.00 66.88 184 PRO A C 1
ATOM 1439 O O . PRO A 1 184 ? 2.229 6.856 -11.996 1.00 66.88 184 PRO A O 1
ATOM 1442 N N . LYS A 1 185 ? 4.272 5.996 -11.662 1.00 65.38 185 LYS A N 1
ATOM 1443 C CA . LYS A 1 185 ? 3.837 5.100 -10.584 1.00 65.38 185 LYS A CA 1
ATOM 1444 C C . LYS A 1 185 ? 3.570 5.934 -9.323 1.00 65.38 185 LYS A C 1
ATOM 1446 O O . LYS A 1 185 ? 4.476 6.571 -8.805 1.00 65.38 185 LYS A O 1
ATOM 1451 N N . GLY A 1 186 ? 2.349 5.846 -8.796 1.00 57.97 186 GLY A N 1
ATOM 1452 C CA . GLY A 1 186 ? 2.003 6.342 -7.462 1.00 57.97 186 GLY A CA 1
ATOM 1453 C C . GLY A 1 186 ? 1.192 7.635 -7.472 1.00 57.97 186 GLY A C 1
ATOM 1454 O O . GLY A 1 186 ? 1.542 8.622 -8.106 1.00 57.97 186 GLY A O 1
ATOM 1455 N N . THR A 1 187 ? 0.081 7.622 -6.744 1.00 57.41 187 THR A N 1
ATOM 1456 C CA . THR A 1 187 ? -0.617 8.836 -6.314 1.00 57.41 187 THR A CA 1
ATOM 1457 C C . THR A 1 187 ? -0.063 9.248 -4.955 1.00 57.41 187 THR A C 1
ATOM 1459 O O . THR A 1 187 ? 0.250 8.374 -4.145 1.00 57.41 187 THR A O 1
ATOM 1462 N N . SER A 1 188 ? -0.001 10.551 -4.673 1.00 64.19 188 SER A N 1
ATOM 1463 C CA . SER A 1 188 ? 0.341 11.115 -3.361 1.00 64.19 188 SER A CA 1
ATOM 1464 C C . SER A 1 188 ? -0.762 10.828 -2.333 1.00 64.19 188 SER A C 1
ATOM 1466 O O . SER A 1 188 ? -1.459 11.727 -1.880 1.00 64.19 188 SER A O 1
ATOM 1468 N N . GLY A 1 189 ? -1.015 9.562 -2.033 1.00 76.38 189 GLY A N 1
ATOM 1469 C CA . GLY A 1 189 ? -1.935 9.138 -0.989 1.00 76.38 189 GLY A CA 1
ATOM 1470 C C . GLY A 1 189 ? -1.182 8.856 0.301 1.00 76.38 189 GLY A C 1
ATOM 1471 O O . GLY A 1 189 ? 0.027 8.620 0.287 1.00 76.38 189 GLY A O 1
ATOM 1472 N N . TYR A 1 190 ? -1.889 8.860 1.424 1.00 86.94 190 TYR A N 1
ATOM 1473 C CA . TYR A 1 190 ? -1.321 8.293 2.643 1.00 86.94 190 TYR A CA 1
ATOM 1474 C C . TYR A 1 190 ? -1.114 6.780 2.502 1.00 86.94 190 TYR A C 1
ATOM 1476 O O . TYR A 1 190 ? -1.829 6.114 1.747 1.00 86.94 190 TYR A O 1
ATOM 1484 N N . LYS A 1 191 ? -0.135 6.236 3.237 1.00 88.12 191 LYS A N 1
ATOM 1485 C CA . LYS A 1 191 ? 0.185 4.805 3.185 1.00 88.12 191 LYS A CA 1
ATOM 1486 C C . LYS A 1 191 ? -1.009 3.984 3.678 1.00 88.12 191 LYS A C 1
ATOM 1488 O O . LYS A 1 191 ? -1.532 4.225 4.766 1.00 88.12 191 LYS A O 1
ATOM 1493 N N . THR A 1 192 ? -1.441 3.024 2.867 1.00 92.31 192 THR A N 1
ATOM 1494 C CA . THR A 1 192 ? -2.528 2.099 3.224 1.00 92.31 192 THR A CA 1
ATOM 1495 C C . THR A 1 192 ? -1.989 0.898 3.977 1.00 92.31 192 THR A C 1
ATOM 1497 O O . THR A 1 192 ? -0.807 0.569 3.876 1.00 92.31 192 THR A O 1
ATOM 1500 N N . ALA A 1 193 ? -2.851 0.188 4.700 1.00 93.88 193 ALA A N 1
ATOM 1501 C CA . ALA A 1 193 ? -2.431 -0.992 5.443 1.00 93.88 193 ALA A CA 1
ATOM 1502 C C . ALA A 1 193 ? -1.796 -2.054 4.528 1.00 93.88 193 ALA A C 1
ATOM 1504 O O . ALA A 1 193 ? -0.779 -2.638 4.888 1.00 93.88 193 ALA A O 1
ATOM 1505 N N . ILE A 1 194 ? -2.313 -2.251 3.311 1.00 93.06 194 ILE A N 1
ATOM 1506 C CA . ILE A 1 194 ? -1.718 -3.176 2.335 1.00 93.06 194 ILE A CA 1
ATOM 1507 C C . ILE A 1 194 ? -0.347 -2.706 1.856 1.00 93.06 194 ILE A C 1
ATOM 1509 O O . ILE A 1 194 ? 0.569 -3.520 1.747 1.00 93.06 194 ILE A O 1
ATOM 1513 N N . GLN A 1 195 ? -0.168 -1.406 1.613 1.00 90.69 195 GLN A N 1
ATOM 1514 C CA . GLN A 1 195 ? 1.159 -0.868 1.312 1.00 90.69 195 GLN A CA 1
ATOM 1515 C C . GLN A 1 195 ? 2.118 -1.088 2.486 1.00 90.69 195 GLN A C 1
ATOM 1517 O O . GLN A 1 195 ? 3.271 -1.452 2.265 1.00 90.69 195 GLN A O 1
ATOM 1522 N N . CYS A 1 196 ? 1.645 -0.948 3.728 1.00 91.88 196 CYS A N 1
ATOM 1523 C CA . CYS A 1 196 ? 2.444 -1.233 4.914 1.00 91.88 196 CYS A CA 1
ATOM 1524 C C . CYS A 1 196 ? 2.850 -2.712 5.014 1.00 91.88 196 CYS A C 1
ATOM 1526 O O . CYS A 1 196 ? 4.004 -2.998 5.333 1.00 91.88 196 CYS A O 1
ATOM 1528 N N . LEU A 1 197 ? 1.940 -3.641 4.695 1.00 92.50 197 LEU A N 1
ATOM 1529 C CA . LEU A 1 197 ? 2.216 -5.083 4.680 1.00 92.50 197 LEU A CA 1
ATOM 1530 C C . LEU A 1 197 ? 3.230 -5.475 3.600 1.00 92.50 197 LEU A C 1
ATOM 1532 O O . LEU A 1 197 ? 4.094 -6.314 3.843 1.00 92.50 197 LEU A O 1
ATOM 1536 N N . CYS A 1 198 ? 3.132 -4.870 2.415 1.00 89.19 198 CYS A N 1
ATOM 1537 C CA . CYS A 1 198 ? 4.015 -5.155 1.282 1.00 89.19 198 CYS A CA 1
ATOM 1538 C C . CYS A 1 198 ? 5.355 -4.404 1.342 1.00 89.19 198 CYS A C 1
ATOM 1540 O O . CYS A 1 198 ? 6.240 -4.665 0.528 1.00 89.19 198 CYS A O 1
ATOM 1542 N N . SER A 1 199 ? 5.509 -3.451 2.261 1.00 86.44 199 SER A N 1
ATOM 1543 C CA . SER A 1 199 ? 6.728 -2.659 2.380 1.00 86.44 199 SER A CA 1
ATOM 1544 C C . SER A 1 199 ? 7.812 -3.410 3.153 1.00 86.44 199 SER A C 1
ATOM 1546 O O . SER A 1 199 ? 7.552 -4.022 4.190 1.00 86.44 199 SER A O 1
ATOM 1548 N N . TYR A 1 200 ? 9.054 -3.282 2.687 1.00 84.56 200 TYR A N 1
ATOM 1549 C CA . TYR A 1 200 ? 10.262 -3.729 3.389 1.00 84.56 200 TYR A CA 1
ATOM 1550 C C . TYR A 1 200 ? 10.898 -2.614 4.229 1.00 84.56 200 TYR A C 1
ATOM 1552 O O . TYR A 1 200 ? 11.977 -2.794 4.789 1.00 84.56 200 TYR A O 1
ATOM 1560 N N . GLU A 1 201 ? 10.251 -1.451 4.321 1.00 82.81 201 GLU A N 1
ATOM 1561 C CA . GLU A 1 201 ? 10.765 -0.307 5.061 1.00 82.81 201 GLU A CA 1
ATOM 1562 C C . GLU A 1 201 ? 10.360 -0.338 6.537 1.00 82.81 201 GLU A C 1
ATOM 1564 O O . GLU A 1 201 ? 9.365 -0.945 6.967 1.00 82.81 201 GLU A O 1
ATOM 1569 N N . ARG A 1 202 ? 11.137 0.409 7.322 1.00 84.00 202 ARG A N 1
ATOM 1570 C CA . ARG A 1 202 ? 10.763 0.824 8.672 1.00 84.00 202 ARG A CA 1
ATOM 1571 C C . ARG A 1 202 ? 9.793 1.992 8.552 1.00 84.00 202 ARG A C 1
ATOM 1573 O O . ARG A 1 202 ? 10.200 3.120 8.297 1.00 84.00 202 ARG A O 1
ATOM 1580 N N . LEU A 1 203 ? 8.512 1.677 8.687 1.00 83.88 203 LEU A N 1
ATOM 1581 C CA . LEU A 1 203 ? 7.423 2.625 8.465 1.00 83.88 203 LEU A CA 1
ATOM 1582 C C . LEU A 1 203 ? 7.037 3.419 9.709 1.00 83.88 203 LEU A C 1
ATOM 1584 O O . LEU A 1 203 ? 6.496 4.503 9.557 1.00 83.88 203 LEU A O 1
ATOM 1588 N N . SER A 1 204 ? 7.309 2.894 10.906 1.00 84.50 204 SER A N 1
ATOM 1589 C CA . SER A 1 204 ? 6.998 3.580 12.159 1.00 84.50 204 SER A CA 1
ATOM 1590 C C . SER A 1 204 ? 8.247 3.834 12.991 1.00 84.50 204 SER A C 1
ATOM 1592 O O . SER A 1 204 ? 9.124 2.968 13.096 1.00 84.50 204 SER A O 1
ATOM 1594 N N . CYS A 1 205 ? 8.285 5.001 13.634 1.00 81.00 205 CYS A N 1
ATOM 1595 C CA . CYS A 1 205 ? 9.306 5.369 14.609 1.00 81.00 205 CYS A CA 1
ATOM 1596 C C . CYS A 1 205 ? 9.282 4.486 15.869 1.00 81.00 205 CYS A C 1
ATOM 1598 O O . CYS A 1 205 ? 10.288 4.417 16.573 1.00 81.00 205 CYS A O 1
ATOM 1600 N N . ALA A 1 206 ? 8.187 3.757 16.121 1.00 77.62 206 ALA A N 1
ATOM 1601 C CA . ALA A 1 206 ? 8.094 2.784 17.212 1.00 77.62 206 ALA A CA 1
ATOM 1602 C C . ALA A 1 206 ? 9.070 1.597 17.051 1.00 77.62 206 ALA A C 1
ATOM 1604 O O . ALA A 1 206 ? 9.380 0.896 18.016 1.00 77.62 206 ALA A O 1
ATOM 1605 N N . ILE A 1 207 ? 9.580 1.357 15.837 1.00 79.88 207 ILE A N 1
ATOM 1606 C CA . ILE A 1 207 ? 10.530 0.279 15.551 1.00 79.88 207 ILE A CA 1
ATOM 1607 C C . ILE A 1 207 ? 11.960 0.807 15.739 1.00 79.88 207 ILE A C 1
ATOM 1609 O O . ILE A 1 207 ? 12.502 1.509 14.881 1.00 79.88 207 ILE A O 1
ATOM 1613 N N . SER A 1 208 ? 12.594 0.446 16.860 1.00 76.38 208 SER A N 1
ATOM 1614 C CA . SER A 1 208 ? 13.967 0.868 17.173 1.00 76.38 208 SER A CA 1
ATOM 1615 C C . SER A 1 208 ? 14.990 0.388 16.133 1.00 76.38 208 SER A C 1
ATOM 1617 O O . SER A 1 208 ? 14.930 -0.735 15.627 1.00 76.38 208 SER A O 1
ATOM 1619 N N . LYS A 1 209 ? 15.984 1.238 15.836 1.00 74.06 209 LYS A N 1
ATOM 1620 C CA . LYS A 1 209 ? 16.994 0.978 14.797 1.00 74.06 209 LYS A CA 1
ATOM 1621 C C . LYS A 1 209 ? 17.968 -0.148 15.144 1.00 74.06 209 LYS A C 1
ATOM 1623 O O . LYS A 1 209 ? 18.494 -0.765 14.217 1.00 74.06 209 LYS A O 1
ATOM 1628 N N . SER A 1 210 ? 18.195 -0.394 16.434 1.00 72.50 210 SER A N 1
ATOM 1629 C CA . SER A 1 210 ? 19.201 -1.328 16.953 1.00 72.50 210 SER A CA 1
ATOM 1630 C C . SER A 1 210 ? 18.786 -2.802 16.898 1.00 72.50 210 SER A C 1
ATOM 1632 O O . SER A 1 210 ? 19.601 -3.664 17.199 1.00 72.50 210 SER A O 1
ATOM 1634 N N . GLN A 1 211 ? 17.549 -3.115 16.496 1.00 79.56 211 GLN A N 1
ATOM 1635 C CA . GLN A 1 211 ? 16.998 -4.474 16.543 1.00 79.56 211 GLN A CA 1
ATOM 1636 C C . GLN A 1 211 ? 16.753 -5.031 15.132 1.00 79.56 211 GLN A C 1
ATOM 1638 O O . GLN A 1 211 ? 15.618 -5.086 14.657 1.00 79.56 211 GLN A O 1
ATOM 1643 N N . ALA A 1 212 ? 17.825 -5.426 14.437 1.00 79.25 212 ALA A N 1
ATOM 1644 C CA . ALA A 1 212 ? 17.729 -6.026 13.102 1.00 79.25 212 ALA A CA 1
ATOM 1645 C C . ALA A 1 212 ? 16.926 -7.342 13.111 1.00 79.25 212 ALA A C 1
ATOM 1647 O O . ALA A 1 212 ? 16.045 -7.523 12.270 1.00 79.25 212 ALA A O 1
ATOM 1648 N N . ASP A 1 213 ? 17.145 -8.196 14.112 1.00 83.50 213 ASP A N 1
ATOM 1649 C CA . ASP A 1 213 ? 16.464 -9.493 14.236 1.00 83.50 213 ASP A CA 1
ATOM 1650 C C . ASP A 1 213 ? 14.955 -9.327 14.456 1.00 83.50 213 ASP A C 1
ATOM 1652 O O . ASP A 1 213 ? 14.137 -9.993 13.820 1.00 83.50 213 ASP A O 1
ATOM 1656 N N . ARG A 1 214 ? 14.559 -8.350 15.284 1.00 86.00 214 ARG A N 1
ATOM 1657 C CA . ARG A 1 214 ? 13.144 -8.005 15.487 1.00 86.00 214 ARG A CA 1
ATOM 1658 C C . ARG A 1 214 ? 12.500 -7.524 14.191 1.00 86.00 214 ARG A C 1
ATOM 1660 O O . ARG A 1 214 ? 11.350 -7.847 13.921 1.00 86.00 214 ARG A O 1
ATOM 1667 N N . PHE A 1 215 ? 13.228 -6.775 13.367 1.00 88.75 215 PHE A N 1
ATOM 1668 C CA . PHE A 1 215 ? 12.704 -6.319 12.083 1.00 88.75 215 PHE A CA 1
ATOM 1669 C C . PHE A 1 215 ? 12.436 -7.481 11.116 1.00 88.75 215 PHE A C 1
ATOM 1671 O O . PHE A 1 215 ? 11.417 -7.472 10.430 1.00 88.75 215 PHE A O 1
ATOM 1678 N N . GLN A 1 216 ? 13.285 -8.512 11.099 1.00 90.31 216 GLN A N 1
ATOM 1679 C CA . GLN A 1 216 ? 13.027 -9.717 10.303 1.00 90.31 216 GLN A CA 1
ATOM 1680 C C . GLN A 1 216 ? 11.763 -10.451 10.766 1.00 90.31 216 GLN A C 1
ATOM 1682 O O . GLN A 1 216 ? 10.960 -10.865 9.931 1.00 90.31 216 GLN A O 1
ATOM 1687 N N . GLN A 1 217 ? 11.540 -10.548 12.080 1.00 91.88 217 GLN A N 1
ATOM 1688 C CA . GLN A 1 217 ? 10.303 -11.114 12.631 1.00 91.88 217 GLN A CA 1
ATOM 1689 C C . GLN A 1 217 ? 9.071 -10.299 12.215 1.00 91.88 217 GLN A C 1
ATOM 1691 O O . GLN A 1 217 ? 8.068 -10.869 11.796 1.00 91.88 217 GLN A O 1
ATOM 1696 N N . ILE A 1 218 ? 9.161 -8.965 12.238 1.00 92.25 218 ILE A N 1
ATOM 1697 C CA . ILE A 1 218 ? 8.086 -8.083 11.758 1.00 92.25 218 ILE A CA 1
ATOM 1698 C C . ILE A 1 218 ? 7.766 -8.370 10.287 1.00 92.25 218 ILE A C 1
ATOM 1700 O O . ILE A 1 218 ? 6.596 -8.499 9.931 1.00 92.25 218 ILE A O 1
ATOM 1704 N N . LEU A 1 219 ? 8.781 -8.506 9.428 1.00 92.00 219 LEU A N 1
ATOM 1705 C CA . LEU A 1 219 ? 8.578 -8.834 8.013 1.00 92.00 219 LEU A CA 1
ATOM 1706 C C . LEU A 1 219 ? 7.939 -10.218 7.823 1.00 92.00 219 LEU A C 1
ATOM 1708 O O . LEU A 1 219 ? 7.059 -10.367 6.974 1.00 92.00 219 LEU A O 1
ATOM 1712 N N . ALA A 1 220 ? 8.337 -11.210 8.623 1.00 93.88 220 ALA A N 1
ATOM 1713 C CA . ALA A 1 220 ? 7.725 -12.536 8.604 1.00 93.88 220 ALA A CA 1
ATOM 1714 C C . ALA A 1 220 ? 6.236 -12.475 8.989 1.00 93.88 220 ALA A C 1
ATOM 1716 O O . ALA A 1 220 ? 5.397 -13.028 8.276 1.00 93.88 220 ALA A O 1
ATOM 1717 N N . ASN A 1 221 ? 5.892 -11.719 10.035 1.00 94.81 221 ASN A N 1
ATOM 1718 C CA . ASN A 1 221 ? 4.504 -11.519 10.455 1.00 94.81 221 ASN A CA 1
ATOM 1719 C C . ASN A 1 221 ? 3.692 -10.751 9.401 1.00 94.81 221 ASN A C 1
ATOM 1721 O O . ASN A 1 221 ? 2.548 -11.105 9.117 1.00 94.81 221 ASN A O 1
ATOM 1725 N N . ARG A 1 222 ? 4.276 -9.723 8.764 1.00 94.94 222 ARG A N 1
ATOM 1726 C CA . ARG A 1 222 ? 3.641 -9.014 7.637 1.00 94.94 222 ARG A CA 1
ATOM 1727 C C . ARG A 1 222 ? 3.316 -9.971 6.491 1.00 94.94 222 ARG A C 1
ATOM 1729 O O . ARG A 1 222 ? 2.206 -9.933 5.962 1.00 94.94 222 ARG A O 1
ATOM 1736 N N . LEU A 1 223 ? 4.241 -10.867 6.148 1.00 93.75 223 LEU A N 1
ATOM 1737 C CA . LEU A 1 223 ? 4.023 -11.889 5.123 1.00 93.75 223 LEU A CA 1
ATOM 1738 C C . LEU A 1 223 ? 2.921 -12.881 5.518 1.00 93.75 223 LEU A C 1
ATOM 1740 O O . LEU A 1 223 ? 2.132 -13.294 4.668 1.00 93.75 223 LEU A O 1
ATOM 1744 N N . GLU A 1 224 ? 2.844 -13.263 6.791 1.00 94.44 224 GLU A N 1
ATOM 1745 C CA . GLU A 1 224 ? 1.761 -14.101 7.303 1.00 94.44 224 GLU A CA 1
ATOM 1746 C C . GLU A 1 224 ? 0.403 -13.392 7.201 1.00 94.44 224 GLU A C 1
ATOM 1748 O O . GLU A 1 224 ? -0.563 -13.981 6.717 1.00 94.44 224 GLU A O 1
ATOM 1753 N N . MET A 1 225 ? 0.338 -12.100 7.536 1.00 95.00 225 MET A N 1
ATOM 1754 C CA . MET A 1 225 ? -0.875 -11.293 7.385 1.00 95.00 225 MET A CA 1
ATOM 1755 C C . MET A 1 225 ? -1.349 -11.197 5.927 1.00 95.00 225 MET A C 1
ATOM 1757 O O . MET A 1 225 ? -2.553 -11.204 5.678 1.00 95.00 225 MET A O 1
ATOM 1761 N N . LEU A 1 226 ? -0.448 -11.199 4.938 1.00 94.31 226 LEU A N 1
ATOM 1762 C CA . LEU A 1 226 ? -0.841 -11.251 3.519 1.00 94.31 226 LEU A CA 1
ATOM 1763 C C . LEU A 1 226 ? -1.570 -12.556 3.146 1.00 94.31 226 LEU A C 1
ATOM 1765 O O . LEU A 1 226 ? -2.321 -12.581 2.168 1.00 94.31 226 LEU A O 1
ATOM 1769 N N . LYS A 1 227 ? -1.382 -13.637 3.917 1.00 94.19 227 LYS A N 1
ATOM 1770 C CA . LYS A 1 227 ? -2.077 -14.918 3.711 1.00 94.19 227 LYS A CA 1
ATOM 1771 C C . LYS A 1 227 ? -3.507 -14.912 4.251 1.00 94.19 227 LYS A C 1
ATOM 1773 O O . LYS A 1 227 ? -4.248 -15.854 3.959 1.00 94.19 227 LYS A O 1
ATOM 1778 N N . LEU A 1 228 ? -3.918 -13.877 4.991 1.00 93.44 228 LEU A N 1
ATOM 1779 C CA . LEU A 1 228 ? -5.285 -13.766 5.491 1.00 93.44 228 LEU A CA 1
ATOM 1780 C C . LEU A 1 228 ? -6.284 -13.830 4.342 1.00 93.44 228 LEU A C 1
ATOM 1782 O O . LEU A 1 228 ? -6.098 -13.217 3.290 1.00 93.44 228 LEU A O 1
ATOM 1786 N N . VAL A 1 229 ? -7.369 -14.576 4.558 1.00 91.31 229 VAL A N 1
ATOM 1787 C CA . VAL A 1 229 ? -8.360 -14.868 3.516 1.00 91.31 229 VAL A CA 1
ATOM 1788 C C . VAL A 1 229 ? -8.925 -13.577 2.920 1.00 91.31 229 VAL A C 1
ATOM 1790 O O . VAL A 1 229 ? -9.042 -13.488 1.699 1.00 91.31 229 VAL A O 1
ATOM 1793 N N . GLN A 1 230 ? -9.195 -12.559 3.749 1.00 91.06 230 GLN A N 1
ATOM 1794 C CA . GLN A 1 230 ? -9.699 -11.262 3.284 1.00 91.06 230 GLN A CA 1
ATOM 1795 C C . GLN A 1 230 ? -8.729 -10.587 2.300 1.00 91.06 230 GLN A C 1
ATOM 1797 O O . GLN A 1 230 ? -9.131 -10.171 1.212 1.00 91.06 230 GLN A O 1
ATOM 1802 N N . ILE A 1 231 ? -7.441 -10.527 2.653 1.00 92.75 231 ILE A N 1
ATOM 1803 C CA . ILE A 1 231 ? -6.400 -9.879 1.844 1.00 92.75 231 ILE A CA 1
ATOM 1804 C C . ILE A 1 231 ? -6.113 -10.692 0.575 1.00 92.75 231 ILE A C 1
ATOM 1806 O O . ILE A 1 231 ? -6.067 -10.146 -0.527 1.00 92.75 231 ILE A O 1
ATOM 1810 N N . ASN A 1 232 ? -5.999 -12.014 0.692 1.00 93.69 232 ASN A N 1
ATOM 1811 C CA . ASN A 1 232 ? -5.755 -12.895 -0.448 1.00 93.69 232 ASN A CA 1
ATOM 1812 C C . ASN A 1 232 ? -6.903 -12.827 -1.473 1.00 93.69 232 ASN A C 1
ATOM 1814 O O . ASN A 1 232 ? -6.672 -12.729 -2.681 1.00 93.69 232 ASN A O 1
ATOM 1818 N N . GLN A 1 233 ? -8.159 -12.807 -1.014 1.00 92.50 233 GLN A N 1
ATOM 1819 C CA . GLN A 1 233 ? -9.311 -12.613 -1.898 1.00 92.50 233 GLN A CA 1
ATOM 1820 C C . GLN A 1 233 ? -9.283 -11.247 -2.590 1.00 92.50 233 GLN A C 1
ATOM 1822 O O . GLN A 1 233 ? -9.595 -11.167 -3.783 1.00 92.50 233 GLN A O 1
ATOM 1827 N N . LEU A 1 234 ? -8.885 -10.188 -1.879 1.00 92.06 234 LEU A N 1
ATOM 1828 C CA . LEU A 1 234 ? -8.736 -8.855 -2.454 1.00 92.06 234 LEU A CA 1
ATOM 1829 C C . LEU A 1 234 ? -7.682 -8.843 -3.569 1.00 92.06 234 LEU A C 1
ATOM 1831 O O . LEU A 1 234 ? -7.976 -8.375 -4.671 1.00 92.06 234 LEU A O 1
ATOM 1835 N N . PHE A 1 235 ? -6.502 -9.431 -3.348 1.00 93.19 235 PHE A N 1
ATOM 1836 C CA . PHE A 1 235 ? -5.470 -9.531 -4.386 1.00 93.19 235 PHE A CA 1
ATOM 1837 C C . PHE A 1 235 ? -5.918 -10.357 -5.585 1.00 93.19 235 PHE A C 1
ATOM 1839 O O . PHE A 1 235 ? -5.710 -9.940 -6.725 1.00 93.19 235 PHE A O 1
ATOM 1846 N N . ARG A 1 236 ? -6.593 -11.490 -5.361 1.00 94.25 236 ARG A N 1
ATOM 1847 C CA . ARG A 1 236 ? -7.145 -12.305 -6.454 1.00 94.25 236 ARG A CA 1
ATOM 1848 C C . ARG A 1 236 ? -8.147 -11.519 -7.293 1.00 94.25 236 ARG A C 1
ATOM 1850 O O . ARG A 1 236 ? -8.079 -11.566 -8.522 1.00 94.25 236 ARG A O 1
ATOM 1857 N N . LYS A 1 237 ? -9.050 -10.769 -6.652 1.00 93.50 237 LYS A N 1
ATOM 1858 C CA . LYS A 1 237 ? -10.010 -9.901 -7.351 1.00 93.50 237 LYS A CA 1
ATOM 1859 C C . LYS A 1 237 ? -9.281 -8.803 -8.125 1.00 93.50 237 LYS A C 1
ATOM 1861 O O . LYS A 1 237 ? -9.509 -8.659 -9.325 1.00 93.50 237 LYS A O 1
ATOM 1866 N N . LYS A 1 238 ? -8.344 -8.092 -7.494 1.00 92.00 238 LYS A N 1
ATOM 1867 C CA . LYS A 1 238 ? -7.543 -7.052 -8.154 1.00 92.00 238 LYS A CA 1
ATOM 1868 C C . LYS A 1 238 ? -6.783 -7.573 -9.362 1.00 92.00 238 LYS A C 1
ATOM 1870 O O . LYS A 1 238 ? -6.823 -6.944 -10.417 1.00 92.00 238 LYS A O 1
ATOM 1875 N N . TRP A 1 239 ? -6.137 -8.728 -9.234 1.00 93.50 239 TRP A N 1
ATOM 1876 C CA . TRP A 1 239 ? -5.437 -9.369 -10.337 1.00 93.50 239 TRP A CA 1
ATOM 1877 C C . TRP A 1 239 ? -6.396 -9.739 -11.467 1.00 93.50 239 TRP A C 1
ATOM 1879 O O . TRP A 1 239 ? -6.140 -9.399 -12.618 1.00 93.50 239 TRP A O 1
ATOM 1889 N N . LYS A 1 240 ? -7.534 -10.368 -11.155 1.00 95.19 240 LYS A N 1
ATOM 1890 C CA . LYS A 1 240 ? -8.516 -10.786 -12.163 1.00 95.19 240 LYS A CA 1
ATOM 1891 C C . LYS A 1 240 ? -9.082 -9.605 -12.956 1.00 95.19 240 LYS A C 1
ATOM 1893 O O . LYS A 1 240 ? -9.168 -9.698 -14.177 1.00 95.19 240 LYS A O 1
ATOM 1898 N N . PHE A 1 241 ? -9.467 -8.521 -12.281 1.00 93.06 241 PHE A N 1
ATOM 1899 C CA . PHE A 1 241 ? -10.180 -7.409 -12.918 1.00 93.06 241 PHE A CA 1
ATOM 1900 C C . PHE A 1 241 ? -9.259 -6.361 -13.542 1.00 93.06 241 PHE A C 1
ATOM 1902 O O . PHE A 1 241 ? -9.546 -5.854 -14.623 1.00 93.06 241 PHE A O 1
ATOM 1909 N N . VAL A 1 242 ? -8.153 -6.030 -12.877 1.00 89.62 242 VAL A N 1
ATOM 1910 C CA . VAL A 1 242 ? -7.307 -4.896 -13.270 1.00 89.62 242 VAL A CA 1
ATOM 1911 C C . VAL A 1 242 ? -5.882 -5.350 -13.560 1.00 89.62 242 VAL A C 1
ATOM 1913 O O . VAL A 1 242 ? -5.332 -5.011 -14.608 1.00 89.62 242 VAL A O 1
ATOM 1916 N N . GLY A 1 243 ? -5.296 -6.146 -12.665 1.00 89.81 243 GLY A N 1
ATOM 1917 C CA . GLY A 1 243 ? -3.886 -6.530 -12.705 1.00 89.81 243 GLY A CA 1
ATOM 1918 C C . GLY A 1 243 ? -3.503 -7.291 -13.969 1.00 89.81 243 GLY A C 1
ATOM 1919 O O . GLY A 1 243 ? -2.591 -6.864 -14.664 1.00 89.81 243 GLY A O 1
ATOM 1920 N N . LYS A 1 244 ? -4.240 -8.347 -14.331 1.00 92.88 244 LYS A N 1
ATOM 1921 C CA . LYS A 1 244 ? -3.950 -9.201 -15.492 1.00 92.88 244 LYS A CA 1
ATOM 1922 C C . LYS A 1 244 ? -3.957 -8.408 -16.796 1.00 92.88 244 LYS A C 1
ATOM 1924 O O . LYS A 1 244 ? -3.020 -8.516 -17.581 1.00 92.88 244 LYS A O 1
ATOM 1929 N N . ARG A 1 245 ? -4.995 -7.593 -17.022 1.00 91.62 245 ARG A N 1
ATOM 1930 C CA . ARG A 1 245 ? -5.109 -6.760 -18.230 1.00 91.62 245 ARG A CA 1
ATOM 1931 C C . ARG A 1 245 ? -3.974 -5.742 -18.295 1.00 91.62 245 ARG A C 1
ATOM 1933 O O . ARG A 1 245 ? -3.307 -5.636 -19.316 1.00 91.62 245 ARG A O 1
ATOM 1940 N N . ARG A 1 246 ? -3.738 -5.020 -17.199 1.00 88.94 246 ARG A N 1
ATOM 1941 C CA . ARG A 1 246 ? -2.681 -4.006 -17.109 1.00 88.94 246 ARG A CA 1
ATOM 1942 C C . ARG A 1 246 ? -1.282 -4.601 -17.294 1.00 88.94 246 ARG A C 1
ATOM 1944 O O . ARG A 1 246 ? -0.475 -4.050 -18.036 1.00 88.94 246 ARG A O 1
ATOM 1951 N N . PHE A 1 247 ? -1.021 -5.744 -16.672 1.00 91.31 247 PHE A N 1
ATOM 1952 C CA . PHE A 1 247 ? 0.227 -6.481 -16.818 1.00 91.31 247 PHE A CA 1
ATOM 1953 C C . PHE A 1 247 ? 0.446 -6.943 -18.260 1.00 91.31 247 PHE A C 1
ATOM 1955 O O . PHE A 1 247 ? 1.515 -6.703 -18.806 1.00 91.31 247 PHE A O 1
ATOM 1962 N N . LEU A 1 248 ? -0.569 -7.530 -18.904 1.00 91.88 248 LEU A N 1
ATOM 1963 C CA . LEU A 1 248 ? -0.452 -8.008 -20.283 1.00 91.88 248 LEU A CA 1
ATOM 1964 C C . LEU A 1 248 ? -0.180 -6.861 -21.262 1.00 91.88 248 LEU A C 1
ATOM 1966 O O . LEU A 1 248 ? 0.687 -6.996 -22.116 1.00 91.88 248 LEU A O 1
ATOM 1970 N N . VAL A 1 249 ? -0.844 -5.712 -21.101 1.00 90.88 249 VAL A N 1
ATOM 1971 C CA . VAL A 1 249 ? -0.557 -4.516 -21.914 1.00 90.88 249 VAL A CA 1
ATOM 1972 C C . VAL A 1 249 ? 0.893 -4.056 -21.730 1.00 90.88 249 VAL A C 1
ATOM 1974 O O . VAL A 1 249 ? 1.577 -3.795 -22.716 1.00 90.88 249 VAL A O 1
ATOM 1977 N N . ARG A 1 250 ? 1.393 -4.001 -20.486 1.00 88.62 250 ARG A N 1
ATOM 1978 C CA . ARG A 1 250 ? 2.801 -3.664 -20.208 1.00 88.62 250 ARG A CA 1
ATOM 1979 C C . ARG A 1 250 ? 3.771 -4.661 -20.833 1.00 88.62 250 ARG A C 1
ATOM 1981 O O . ARG A 1 250 ? 4.763 -4.242 -21.416 1.00 88.62 250 ARG A O 1
ATOM 1988 N N . LEU A 1 251 ? 3.472 -5.952 -20.725 1.00 90.75 251 LEU A N 1
ATOM 1989 C CA . LEU A 1 251 ? 4.292 -7.015 -21.290 1.00 90.75 251 LEU A CA 1
ATOM 1990 C C . LEU A 1 251 ? 4.357 -6.909 -22.816 1.00 90.75 251 LEU A C 1
ATOM 1992 O O . LEU A 1 251 ? 5.446 -6.946 -23.372 1.00 90.75 251 LEU A O 1
ATOM 1996 N N . VAL A 1 252 ? 3.218 -6.714 -23.487 1.00 93.31 252 VAL A N 1
ATOM 1997 C CA . VAL A 1 252 ? 3.165 -6.552 -24.948 1.00 93.31 252 VAL A CA 1
ATOM 1998 C C . VAL A 1 252 ? 3.960 -5.328 -25.395 1.00 93.31 252 VAL A C 1
ATOM 2000 O O . VAL A 1 252 ? 4.778 -5.446 -26.300 1.00 93.31 252 VAL A O 1
ATOM 2003 N N . LEU A 1 253 ? 3.789 -4.173 -24.744 1.00 89.81 253 LEU A N 1
ATOM 2004 C CA . LEU A 1 253 ? 4.563 -2.973 -25.086 1.00 89.81 253 LEU A CA 1
ATOM 2005 C C . LEU A 1 253 ? 6.067 -3.172 -24.867 1.00 89.81 253 LEU A C 1
ATOM 2007 O O . LEU A 1 253 ? 6.867 -2.724 -25.682 1.00 89.81 253 LEU A O 1
ATOM 2011 N N . TYR A 1 254 ? 6.457 -3.880 -23.806 1.00 89.19 254 TYR A N 1
ATOM 2012 C CA . TYR A 1 254 ? 7.858 -4.213 -23.566 1.00 89.19 254 TYR A CA 1
ATOM 2013 C C . TYR A 1 254 ? 8.420 -5.170 -24.627 1.00 89.19 254 TYR A C 1
ATOM 2015 O O . TYR A 1 254 ? 9.541 -4.974 -25.086 1.00 89.19 254 TYR A O 1
ATOM 2023 N N . LEU A 1 255 ? 7.642 -6.164 -25.067 1.00 93.56 255 LEU A N 1
ATOM 2024 C CA . LEU A 1 255 ? 8.033 -7.063 -26.156 1.00 93.56 255 LEU A CA 1
ATOM 2025 C C . LEU A 1 255 ? 8.178 -6.318 -27.487 1.00 93.56 255 LEU A C 1
ATOM 2027 O O . LEU A 1 255 ? 9.135 -6.573 -28.212 1.00 93.56 255 LEU A O 1
ATOM 2031 N N . VAL A 1 256 ? 7.282 -5.372 -27.787 1.00 92.19 256 VAL A N 1
ATOM 2032 C CA . VAL A 1 256 ? 7.402 -4.498 -28.965 1.00 92.19 256 VAL A CA 1
ATOM 2033 C C . VAL A 1 256 ? 8.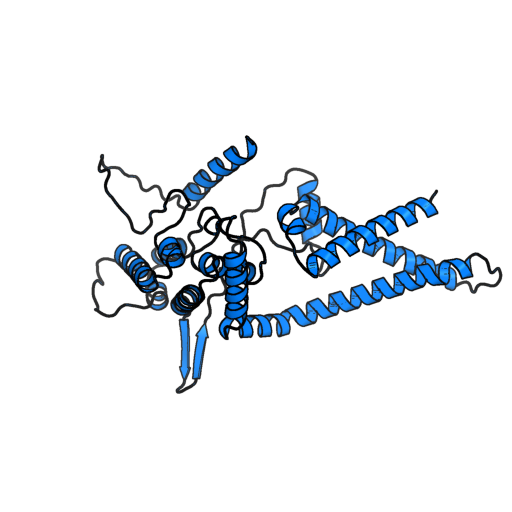677 -3.667 -28.880 1.00 92.19 256 VAL A C 1
ATOM 2035 O O . VAL A 1 256 ? 9.450 -3.669 -29.830 1.00 92.19 256 VAL A O 1
ATOM 2038 N N . PHE A 1 257 ? 8.939 -3.025 -27.736 1.00 90.25 257 PHE A N 1
ATOM 2039 C CA . PHE A 1 257 ? 10.177 -2.278 -27.509 1.00 90.25 257 PHE A CA 1
ATOM 2040 C C . PHE A 1 257 ? 11.417 -3.148 -27.717 1.00 90.25 257 PHE A C 1
ATOM 2042 O O . PHE A 1 257 ? 12.323 -2.757 -28.451 1.00 90.25 257 PHE A O 1
ATOM 2049 N N . LEU A 1 258 ? 11.441 -4.343 -27.123 1.00 91.88 258 LEU A N 1
ATOM 2050 C CA . LEU A 1 258 ? 12.547 -5.283 -27.254 1.00 91.88 258 LEU A CA 1
ATOM 2051 C C . LEU A 1 258 ? 12.742 -5.701 -28.718 1.00 91.88 258 LEU A C 1
ATOM 2053 O O . LEU A 1 258 ? 13.871 -5.730 -29.197 1.00 91.88 258 LEU A O 1
ATOM 2057 N N . PHE A 1 259 ? 11.661 -5.982 -29.444 1.00 93.44 259 PHE A N 1
ATOM 2058 C CA . PHE A 1 259 ? 11.715 -6.346 -30.858 1.00 93.44 259 PHE A CA 1
ATOM 2059 C C . PHE A 1 259 ? 12.247 -5.199 -31.727 1.00 93.44 259 PHE A C 1
ATOM 2061 O O . PHE A 1 259 ? 13.176 -5.405 -32.509 1.00 93.44 259 PHE A O 1
ATOM 2068 N N . THR A 1 260 ? 11.723 -3.978 -31.561 1.00 91.19 260 THR A N 1
ATOM 2069 C CA . THR A 1 260 ? 12.191 -2.799 -32.311 1.00 91.19 260 THR A CA 1
ATOM 2070 C C . THR A 1 260 ? 13.638 -2.456 -31.982 1.00 91.19 260 THR A C 1
ATOM 2072 O O . THR A 1 260 ? 14.409 -2.132 -32.879 1.00 91.19 260 THR A O 1
ATOM 2075 N N . PHE A 1 261 ? 14.031 -2.598 -30.714 1.00 89.81 261 PHE A N 1
ATOM 2076 C CA . PHE A 1 261 ? 15.396 -2.354 -30.270 1.00 89.81 261 PHE A CA 1
ATOM 2077 C C . PHE A 1 261 ? 16.377 -3.370 -30.869 1.00 89.81 261 PHE A C 1
ATOM 2079 O O . PHE A 1 261 ? 17.373 -2.966 -31.457 1.00 89.81 261 PHE A O 1
ATOM 2086 N N . ASN A 1 262 ? 16.071 -4.672 -30.812 1.00 91.06 262 ASN A N 1
ATOM 2087 C CA . ASN A 1 262 ? 16.914 -5.703 -31.433 1.00 91.06 262 ASN A CA 1
ATOM 2088 C C . ASN A 1 262 ? 16.980 -5.564 -32.958 1.00 91.06 262 ASN A C 1
ATOM 2090 O O . ASN A 1 262 ? 18.020 -5.821 -33.556 1.00 91.06 262 ASN A O 1
ATOM 2094 N N . THR A 1 263 ? 15.884 -5.143 -33.594 1.00 88.56 263 THR A N 1
ATOM 2095 C CA . THR A 1 263 ? 15.873 -4.903 -35.042 1.00 88.56 263 THR A CA 1
ATOM 2096 C C . THR A 1 263 ? 16.798 -3.741 -35.404 1.00 88.56 263 THR A C 1
ATOM 2098 O O . THR A 1 263 ? 17.592 -3.857 -36.332 1.00 88.56 263 THR A O 1
ATOM 2101 N N . SER A 1 264 ? 16.747 -2.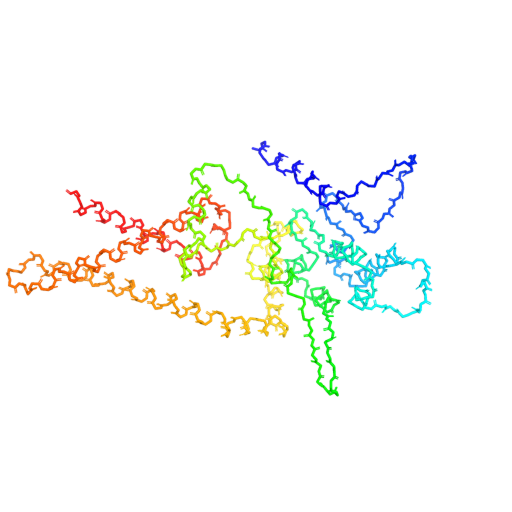646 -34.639 1.00 86.06 264 SER A N 1
ATOM 2102 C CA . SER A 1 264 ? 17.660 -1.514 -34.819 1.00 86.06 264 SER A CA 1
ATOM 2103 C C . SER A 1 264 ? 19.120 -1.914 -34.598 1.00 86.06 264 SER A C 1
ATOM 2105 O O . SER A 1 264 ? 19.969 -1.528 -35.389 1.00 86.06 264 SER A O 1
ATOM 2107 N N . THR A 1 265 ? 19.442 -2.701 -33.569 1.00 84.50 265 THR A N 1
ATOM 2108 C CA . THR A 1 265 ? 20.845 -3.017 -33.261 1.00 84.50 265 THR A CA 1
ATOM 2109 C C . THR A 1 265 ? 21.457 -4.062 -34.190 1.00 84.50 265 THR A C 1
ATOM 2111 O O . THR A 1 265 ? 22.607 -3.901 -34.587 1.00 84.50 265 THR A O 1
ATOM 2114 N N . LEU A 1 266 ? 20.721 -5.119 -34.548 1.00 84.50 266 LEU A N 1
ATOM 2115 C CA . LEU A 1 266 ? 21.262 -6.236 -35.334 1.00 84.50 266 LEU A CA 1
ATOM 2116 C C . LEU A 1 266 ? 21.318 -5.953 -36.837 1.00 84.50 266 LEU A C 1
ATOM 2118 O O . LEU A 1 266 ? 22.211 -6.455 -37.517 1.00 84.50 266 LEU A O 1
ATOM 2122 N N . PHE A 1 267 ? 20.366 -5.185 -37.373 1.00 77.19 267 PHE A N 1
ATOM 2123 C CA . PHE A 1 267 ? 20.298 -4.924 -38.814 1.00 77.19 267 PHE A CA 1
ATOM 2124 C C . PHE A 1 267 ? 20.981 -3.620 -39.232 1.00 77.19 267 PHE A C 1
ATOM 2126 O O . PHE A 1 267 ? 21.256 -3.465 -40.420 1.00 77.19 267 PHE A O 1
ATOM 2133 N N . ALA A 1 268 ? 21.320 -2.734 -38.286 1.00 68.81 268 ALA A N 1
ATOM 2134 C CA . ALA A 1 268 ? 22.023 -1.488 -38.587 1.00 68.81 268 ALA A CA 1
ATOM 2135 C C . ALA A 1 268 ? 23.339 -1.706 -39.328 1.00 68.81 268 ALA A C 1
ATOM 2137 O O . ALA A 1 268 ? 23.584 -1.070 -40.344 1.00 68.81 268 ALA A O 1
ATOM 2138 N N . THR A 1 269 ? 24.174 -2.630 -38.861 1.00 64.38 269 THR A N 1
ATOM 2139 C CA . THR A 1 269 ? 25.509 -2.845 -39.435 1.00 64.38 269 THR A CA 1
ATOM 2140 C C . THR A 1 269 ? 25.486 -3.460 -40.830 1.00 64.38 269 THR A C 1
ATOM 2142 O O . THR A 1 269 ? 26.414 -3.245 -41.589 1.00 64.38 269 THR A O 1
ATOM 2145 N N . ASN A 1 270 ? 24.430 -4.190 -41.200 1.00 62.59 270 ASN A N 1
ATOM 2146 C CA . ASN A 1 270 ? 24.379 -4.903 -42.482 1.00 62.59 270 ASN A CA 1
ATOM 2147 C C . ASN A 1 270 ? 23.776 -4.077 -43.630 1.00 62.59 270 ASN A C 1
ATOM 2149 O O . ASN A 1 270 ? 23.860 -4.496 -44.777 1.00 62.59 270 ASN A O 1
ATOM 2153 N N . ILE A 1 271 ? 23.105 -2.958 -43.336 1.00 61.59 271 ILE A N 1
ATOM 2154 C CA . ILE A 1 271 ? 22.387 -2.160 -44.346 1.00 61.59 271 ILE A CA 1
ATOM 2155 C C . ILE A 1 271 ? 23.242 -1.006 -44.883 1.00 61.59 271 ILE A C 1
ATOM 2157 O O . ILE A 1 271 ? 23.075 -0.636 -46.039 1.00 61.59 271 ILE A O 1
ATOM 2161 N N . TYR A 1 272 ? 24.151 -0.448 -44.079 1.00 61.69 272 TYR A N 1
ATOM 2162 C CA . TYR A 1 272 ? 24.991 0.675 -44.517 1.00 61.69 272 TYR A CA 1
ATOM 2163 C C . TYR A 1 272 ? 26.162 0.264 -45.423 1.00 61.69 272 TYR A C 1
ATOM 2165 O O . TYR A 1 272 ? 26.671 1.116 -46.144 1.00 61.69 272 TYR A O 1
ATOM 2173 N N . ASP A 1 273 ? 26.542 -1.017 -45.426 1.00 63.94 273 ASP A N 1
ATOM 2174 C CA . ASP A 1 273 ? 27.677 -1.531 -46.207 1.00 63.94 273 ASP A CA 1
ATOM 2175 C C . ASP A 1 273 ? 27.275 -2.169 -47.553 1.00 63.94 273 ASP A C 1
ATOM 2177 O O . ASP A 1 273 ? 28.145 -2.462 -48.370 1.00 63.94 273 ASP A O 1
ATOM 2181 N N . ASP A 1 274 ? 25.983 -2.405 -47.805 1.00 65.50 274 ASP A N 1
ATOM 2182 C CA . ASP A 1 274 ? 25.525 -3.190 -48.959 1.00 65.50 274 ASP A CA 1
ATOM 2183 C C . ASP A 1 274 ? 24.802 -2.297 -49.991 1.00 65.50 274 ASP A C 1
ATOM 2185 O O . ASP A 1 274 ? 23.729 -1.750 -49.737 1.00 65.50 274 ASP A O 1
ATOM 2189 N N . GLU A 1 275 ? 25.390 -2.129 -51.181 1.00 64.50 275 GLU A N 1
ATOM 2190 C CA . GLU A 1 275 ? 24.869 -1.252 -52.249 1.00 64.50 275 GLU A CA 1
ATOM 2191 C C . GLU A 1 275 ? 23.590 -1.800 -52.925 1.00 64.50 275 GLU A C 1
ATOM 2193 O O . GLU A 1 275 ? 22.906 -1.070 -53.640 1.00 64.50 275 GLU A O 1
ATOM 2198 N N . ASN A 1 276 ? 23.214 -3.066 -52.676 1.00 66.31 276 ASN A N 1
ATOM 2199 C CA . ASN A 1 276 ? 22.065 -3.749 -53.301 1.00 66.31 276 ASN A CA 1
ATOM 2200 C C . ASN A 1 276 ? 20.856 -3.938 -52.362 1.00 66.31 276 ASN A C 1
ATOM 2202 O O . ASN A 1 276 ? 20.101 -4.916 -52.442 1.00 66.31 276 ASN A O 1
ATOM 2206 N N . VAL A 1 277 ? 20.653 -3.008 -51.434 1.00 68.31 277 VAL A N 1
ATOM 2207 C CA . VAL A 1 277 ? 19.589 -3.098 -50.429 1.00 68.31 277 VAL A CA 1
ATOM 2208 C C . VAL A 1 277 ? 18.239 -2.666 -51.015 1.00 68.31 277 VAL A C 1
ATOM 2210 O O . VAL A 1 277 ? 18.076 -1.568 -51.533 1.00 68.31 277 VAL A O 1
ATOM 2213 N N . ALA A 1 278 ? 17.227 -3.530 -50.878 1.00 75.06 278 ALA A N 1
ATOM 2214 C CA . ALA A 1 278 ? 15.846 -3.220 -51.247 1.00 75.06 278 ALA A CA 1
ATOM 2215 C C . ALA A 1 278 ? 15.319 -1.956 -50.531 1.00 75.06 278 ALA A C 1
ATOM 2217 O O . ALA A 1 278 ? 15.445 -1.841 -49.310 1.00 75.06 278 ALA A O 1
ATOM 2218 N N . GLU A 1 279 ? 14.646 -1.069 -51.273 1.00 77.25 279 GLU A N 1
ATOM 2219 C CA . GLU A 1 279 ? 14.228 0.284 -50.844 1.00 77.25 279 GLU A CA 1
ATOM 2220 C C . GLU A 1 279 ? 13.435 0.348 -49.521 1.00 77.25 279 GLU A C 1
ATOM 2222 O O . GLU A 1 279 ? 13.455 1.358 -48.821 1.00 77.25 279 GLU A O 1
ATOM 2227 N N . TRP A 1 280 ? 12.744 -0.726 -49.132 1.00 80.69 280 TRP A N 1
ATOM 2228 C CA . TRP A 1 280 ? 11.907 -0.760 -47.927 1.00 80.69 280 TRP A CA 1
ATOM 2229 C C . TRP A 1 280 ? 12.684 -1.008 -46.622 1.00 80.69 280 TRP A C 1
ATOM 2231 O O . TRP A 1 280 ? 12.206 -0.645 -45.545 1.00 80.69 280 TRP A O 1
ATOM 2241 N N . LYS A 1 281 ? 13.881 -1.606 -46.687 1.00 82.75 281 LYS A N 1
ATOM 2242 C CA . LYS A 1 281 ? 14.717 -1.912 -45.512 1.00 82.75 281 LYS A CA 1
ATOM 2243 C C . LYS A 1 281 ? 15.132 -0.669 -44.695 1.00 82.75 281 LYS A C 1
ATOM 2245 O O . LYS A 1 281 ? 14.942 -0.707 -43.476 1.00 82.75 281 LYS A O 1
ATOM 2250 N N . PRO A 1 282 ? 15.626 0.438 -45.291 1.00 82.31 282 PRO A N 1
ATOM 2251 C CA . PRO A 1 282 ? 15.992 1.636 -44.527 1.00 82.31 282 PRO A CA 1
ATOM 2252 C C . PRO A 1 282 ? 14.784 2.311 -43.861 1.00 82.31 282 PRO A C 1
ATOM 2254 O O . PRO A 1 282 ? 14.898 2.809 -42.744 1.00 82.31 282 PRO A O 1
ATOM 2257 N N . ILE A 1 283 ? 13.605 2.270 -44.493 1.00 85.75 283 ILE A N 1
ATOM 2258 C CA . ILE A 1 283 ? 12.369 2.835 -43.927 1.00 85.75 283 ILE A CA 1
ATOM 2259 C C . ILE A 1 283 ? 11.966 2.078 -42.655 1.00 85.75 283 ILE A C 1
ATOM 2261 O O . ILE A 1 283 ? 11.682 2.691 -41.625 1.00 85.75 283 ILE A O 1
ATOM 2265 N N . VAL A 1 284 ? 11.971 0.742 -42.701 1.00 86.62 284 VAL A N 1
ATOM 2266 C CA . VAL A 1 284 ? 11.643 -0.102 -41.539 1.00 86.62 284 VAL A CA 1
ATOM 2267 C C . VAL A 1 284 ? 12.637 0.120 -40.399 1.00 86.62 284 VAL A C 1
ATOM 2269 O O . VAL A 1 284 ? 12.233 0.196 -39.238 1.00 86.62 284 VAL A O 1
ATOM 2272 N N . MET A 1 285 ? 13.921 0.269 -40.722 1.00 85.94 285 MET A N 1
ATOM 2273 C CA . MET A 1 285 ? 14.957 0.539 -39.732 1.00 85.94 285 MET A CA 1
ATOM 2274 C C . MET A 1 285 ? 14.785 1.915 -39.077 1.00 85.94 285 MET A C 1
ATOM 2276 O O . MET A 1 285 ? 14.769 1.994 -37.850 1.00 85.94 285 MET A O 1
ATOM 2280 N N . GLY A 1 286 ? 14.566 2.975 -39.862 1.00 85.12 286 GLY A N 1
ATOM 2281 C CA . GLY A 1 286 ? 14.320 4.319 -39.333 1.00 85.12 286 GLY A CA 1
ATOM 2282 C C . GLY A 1 286 ? 13.081 4.382 -38.434 1.00 85.12 286 GLY A C 1
ATOM 2283 O O . GLY A 1 286 ? 13.097 5.032 -37.389 1.00 85.12 286 GLY A O 1
ATOM 2284 N N . LEU A 1 287 ? 12.022 3.637 -38.775 1.00 89.50 287 LEU A N 1
ATOM 2285 C CA . LEU A 1 287 ? 10.845 3.491 -37.913 1.00 89.50 287 LEU A CA 1
ATOM 2286 C C . LEU A 1 287 ? 11.165 2.742 -36.613 1.00 89.50 287 LEU A C 1
ATOM 2288 O O . LEU A 1 287 ? 10.755 3.188 -35.542 1.00 89.50 287 LEU A O 1
ATOM 2292 N N . ALA A 1 288 ? 11.896 1.626 -36.678 1.00 89.31 288 ALA A N 1
ATOM 2293 C CA . ALA A 1 288 ? 12.292 0.865 -35.492 1.00 89.31 288 ALA A CA 1
ATOM 2294 C C . ALA A 1 288 ? 13.164 1.707 -34.543 1.00 89.31 288 ALA A C 1
ATOM 2296 O O . ALA A 1 288 ? 12.939 1.713 -33.329 1.00 89.31 288 ALA A O 1
ATOM 2297 N N . GLU A 1 289 ? 14.100 2.476 -35.098 1.00 87.81 289 GLU A N 1
ATOM 2298 C CA . GLU A 1 289 ? 14.931 3.426 -34.359 1.00 87.81 289 GLU A CA 1
ATOM 2299 C C . GLU A 1 289 ? 14.093 4.527 -33.716 1.00 87.81 289 GLU A C 1
ATOM 2301 O O . GLU A 1 289 ? 14.139 4.688 -32.495 1.00 87.81 289 GLU A O 1
ATOM 2306 N N . GLY A 1 290 ? 13.252 5.210 -34.495 1.00 89.19 290 GLY A N 1
ATOM 2307 C CA . GLY A 1 290 ? 12.389 6.274 -33.987 1.00 89.19 290 GLY A CA 1
ATOM 2308 C C . GLY A 1 290 ? 11.452 5.796 -32.877 1.00 89.19 290 GLY A C 1
ATOM 2309 O O . GLY A 1 290 ? 11.312 6.464 -31.850 1.00 89.19 290 GLY A O 1
ATOM 2310 N N . ILE A 1 291 ? 10.857 4.609 -33.025 1.00 90.38 291 ILE A N 1
ATOM 2311 C CA . ILE A 1 291 ? 9.973 4.010 -32.017 1.00 90.38 291 ILE A CA 1
ATOM 2312 C C . ILE A 1 291 ? 10.750 3.673 -30.737 1.00 90.38 291 ILE A C 1
ATOM 2314 O O . ILE A 1 291 ? 10.306 4.022 -29.638 1.00 90.38 291 ILE A O 1
ATOM 2318 N N . SER A 1 292 ? 11.910 3.022 -30.860 1.00 89.00 292 SER A N 1
ATOM 2319 C CA . SER A 1 292 ? 12.728 2.636 -29.704 1.00 89.00 292 SER A CA 1
ATOM 2320 C C . SER A 1 292 ? 13.251 3.857 -28.934 1.00 89.00 292 SER A C 1
ATOM 2322 O O . SER A 1 292 ? 13.146 3.895 -27.705 1.00 89.00 292 SER A O 1
ATOM 2324 N N . PHE A 1 293 ? 13.706 4.896 -29.642 1.00 88.06 293 PHE A N 1
ATOM 2325 C CA . PHE A 1 293 ? 14.182 6.148 -29.061 1.00 88.06 293 PHE A CA 1
ATOM 2326 C C . PHE A 1 293 ? 13.059 6.935 -28.379 1.00 88.06 293 PHE A C 1
ATOM 2328 O O . PHE A 1 293 ? 13.220 7.420 -27.257 1.00 88.06 293 PHE A O 1
ATOM 2335 N N . THR A 1 294 ? 11.888 7.015 -29.016 1.00 88.62 294 THR A N 1
ATOM 2336 C CA . THR A 1 294 ? 10.718 7.692 -28.439 1.00 88.62 294 THR A CA 1
ATOM 2337 C C . THR A 1 294 ? 10.266 7.003 -27.153 1.00 88.62 294 THR A C 1
ATOM 2339 O O . THR A 1 294 ? 10.080 7.660 -26.129 1.00 88.62 294 THR A O 1
ATOM 2342 N N . MET A 1 295 ? 10.143 5.670 -27.162 1.00 86.94 295 MET A N 1
ATOM 2343 C CA . MET A 1 295 ? 9.776 4.909 -25.963 1.00 86.94 295 MET A CA 1
ATOM 2344 C C . MET A 1 295 ? 10.807 5.051 -24.839 1.00 86.94 295 MET A C 1
ATOM 2346 O O . MET A 1 295 ? 10.419 5.211 -23.680 1.00 86.94 295 MET A O 1
ATOM 2350 N N . ALA A 1 296 ? 12.102 5.026 -25.167 1.00 86.75 296 ALA A N 1
ATOM 2351 C CA . ALA A 1 296 ? 13.171 5.244 -24.197 1.00 86.75 296 ALA A CA 1
ATOM 2352 C C . ALA A 1 296 ? 13.113 6.654 -23.597 1.00 86.75 296 ALA A C 1
ATOM 2354 O O . ALA A 1 296 ? 13.232 6.801 -22.386 1.00 86.75 296 ALA A O 1
ATOM 2355 N N . THR A 1 297 ? 12.846 7.675 -24.415 1.00 86.44 297 THR A N 1
ATOM 2356 C CA . THR A 1 297 ? 12.716 9.069 -23.968 1.00 86.44 297 THR A CA 1
ATOM 2357 C C . THR A 1 297 ? 11.537 9.245 -23.018 1.00 86.44 297 THR A C 1
ATOM 2359 O O . THR A 1 297 ? 11.705 9.787 -21.929 1.00 86.44 297 THR A O 1
ATOM 2362 N N . ILE A 1 298 ? 10.352 8.737 -23.377 1.00 85.19 298 ILE A N 1
ATOM 2363 C CA . ILE A 1 298 ? 9.169 8.802 -22.503 1.00 85.19 298 ILE A CA 1
ATOM 2364 C C . ILE A 1 298 ? 9.453 8.086 -21.178 1.00 85.19 298 ILE A C 1
ATOM 2366 O O . ILE A 1 298 ? 9.151 8.612 -20.107 1.00 85.19 298 ILE A O 1
ATOM 2370 N N . LYS A 1 299 ? 10.069 6.898 -21.234 1.00 84.31 299 LYS A N 1
ATOM 2371 C CA . LYS A 1 299 ? 10.410 6.133 -20.032 1.00 84.31 299 LYS A CA 1
ATOM 2372 C C . LYS A 1 299 ? 11.440 6.860 -19.167 1.00 84.31 299 LYS A C 1
ATOM 2374 O O . LYS A 1 299 ? 11.251 6.937 -17.960 1.00 84.31 299 LYS A O 1
ATOM 2379 N N . PHE A 1 300 ? 12.471 7.442 -19.770 1.00 86.38 300 PHE A N 1
ATOM 2380 C CA . PHE A 1 300 ? 13.465 8.250 -19.071 1.00 86.38 300 PHE A CA 1
ATOM 2381 C C . PHE A 1 300 ? 12.833 9.453 -18.379 1.00 86.38 300 PHE A C 1
ATOM 2383 O O . PHE A 1 300 ? 13.095 9.678 -17.203 1.00 86.38 300 PHE A O 1
ATOM 2390 N N . CYS A 1 301 ? 11.963 10.193 -19.074 1.00 84.94 301 CYS A N 1
ATOM 2391 C CA . CYS A 1 301 ? 11.219 11.290 -18.470 1.00 84.94 301 CYS A CA 1
ATOM 2392 C C . CYS A 1 301 ? 10.414 10.786 -17.268 1.00 84.94 301 CYS A C 1
ATOM 2394 O O . CYS A 1 301 ? 10.552 11.345 -16.186 1.00 84.94 301 CYS A O 1
ATOM 2396 N N . ASN A 1 302 ? 9.640 9.705 -17.414 1.00 83.56 302 ASN A N 1
ATOM 2397 C CA . ASN A 1 302 ? 8.863 9.125 -16.315 1.00 83.56 302 ASN A CA 1
ATOM 2398 C C . ASN A 1 302 ? 9.725 8.804 -15.083 1.00 83.56 302 ASN A C 1
ATOM 2400 O O . ASN A 1 302 ? 9.378 9.218 -13.977 1.00 83.56 302 ASN A O 1
ATOM 2404 N N . GLU A 1 303 ? 10.842 8.099 -15.271 1.00 84.19 303 GLU A N 1
ATOM 2405 C CA . GLU A 1 303 ? 11.743 7.707 -14.178 1.00 84.19 303 GLU A CA 1
ATOM 2406 C C . GLU A 1 303 ? 12.465 8.921 -13.574 1.00 84.19 303 GLU A C 1
ATOM 2408 O O . GLU A 1 303 ? 12.609 9.015 -12.358 1.00 84.19 303 GLU A O 1
ATOM 2413 N N . LEU A 1 304 ? 12.870 9.898 -14.392 1.00 84.31 304 LEU A N 1
ATOM 2414 C CA . LEU A 1 304 ? 13.477 11.146 -13.926 1.00 84.31 304 LEU A CA 1
ATOM 2415 C C . LEU A 1 304 ? 12.488 11.964 -13.091 1.00 84.31 304 LEU A C 1
ATOM 2417 O O . LEU A 1 304 ? 12.849 12.465 -12.030 1.00 84.31 304 LEU A O 1
ATOM 2421 N N . PHE A 1 305 ? 11.233 12.067 -13.531 1.00 80.50 305 PHE A N 1
ATOM 2422 C CA . PHE A 1 305 ? 10.167 12.697 -12.757 1.00 80.50 305 PHE A CA 1
ATOM 2423 C C . PHE A 1 305 ? 9.958 11.955 -11.430 1.00 80.50 305 PHE A C 1
ATOM 2425 O O . PHE A 1 305 ? 9.950 12.586 -10.374 1.00 80.50 305 PHE A O 1
ATOM 2432 N N . GLN A 1 306 ? 9.866 10.624 -11.448 1.00 79.00 306 GLN A N 1
ATOM 2433 C CA . GLN A 1 306 ? 9.714 9.839 -10.222 1.00 79.00 306 GLN A CA 1
ATOM 2434 C C . GLN A 1 306 ? 10.912 10.015 -9.270 1.00 79.00 306 GLN A C 1
ATOM 2436 O O . GLN A 1 306 ? 10.724 10.181 -8.066 1.00 79.00 306 GLN A O 1
ATOM 2441 N N . LEU A 1 307 ? 12.135 10.070 -9.798 1.00 82.25 307 LEU A N 1
ATOM 2442 C CA . LEU A 1 307 ? 13.348 10.323 -9.024 1.00 82.25 307 LEU A CA 1
ATOM 2443 C C . LEU A 1 307 ? 13.370 11.739 -8.430 1.00 82.25 307 LEU A C 1
ATOM 2445 O O . LEU A 1 307 ? 13.765 11.902 -7.279 1.00 82.25 307 LEU A O 1
ATOM 2449 N N . LEU A 1 308 ? 12.932 12.758 -9.174 1.00 81.38 308 LEU A N 1
ATOM 2450 C CA . LEU A 1 308 ? 12.912 14.149 -8.710 1.00 81.38 308 LEU A CA 1
ATOM 2451 C C . LEU A 1 308 ? 11.846 14.396 -7.636 1.00 81.38 308 LEU A C 1
ATOM 2453 O O . LEU A 1 308 ? 12.118 15.070 -6.644 1.00 81.38 308 LEU A O 1
ATOM 2457 N N . PHE A 1 309 ? 10.637 13.861 -7.822 1.00 72.38 309 PHE A N 1
ATOM 2458 C CA . PHE A 1 309 ? 9.505 14.131 -6.928 1.00 72.38 309 PHE A CA 1
ATOM 2459 C C . PHE A 1 309 ? 9.389 13.136 -5.781 1.00 72.38 309 PHE A C 1
ATOM 2461 O O . PHE A 1 309 ? 8.873 13.475 -4.716 1.00 72.38 309 PHE A O 1
ATOM 2468 N N . THR A 1 310 ? 9.893 11.923 -5.973 1.00 73.31 310 THR A N 1
ATOM 2469 C CA . THR A 1 310 ? 9.729 10.818 -5.033 1.00 73.31 310 THR A CA 1
ATOM 2470 C C . THR A 1 310 ? 11.068 10.131 -4.773 1.00 73.31 310 THR A C 1
ATOM 2472 O O . THR A 1 310 ? 11.131 8.918 -4.621 1.00 73.31 310 THR A O 1
ATOM 2475 N N . PHE A 1 311 ? 12.159 10.906 -4.676 1.00 76.44 311 PHE A N 1
ATOM 2476 C CA . PHE A 1 311 ? 13.516 10.382 -4.459 1.00 76.44 311 PHE A CA 1
ATOM 2477 C C . PHE A 1 311 ? 13.590 9.388 -3.295 1.00 76.44 311 PHE A C 1
ATOM 2479 O O . PHE A 1 311 ? 14.201 8.325 -3.398 1.00 76.44 311 PHE A O 1
ATOM 2486 N N . LYS A 1 312 ? 12.943 9.730 -2.173 1.00 70.88 312 LYS A N 1
ATOM 2487 C CA . LYS A 1 312 ? 12.947 8.890 -0.976 1.00 70.88 312 LYS A CA 1
ATOM 2488 C C . LYS A 1 312 ? 12.312 7.528 -1.253 1.00 70.88 312 LYS A C 1
ATOM 2490 O O . LYS A 1 312 ? 12.986 6.537 -1.009 1.00 70.88 312 LYS A O 1
ATOM 2495 N N . ASP A 1 313 ? 11.099 7.489 -1.809 1.00 69.31 313 ASP A N 1
ATOM 2496 C CA . ASP A 1 313 ? 10.420 6.214 -2.074 1.00 69.31 313 ASP A CA 1
ATOM 2497 C C . ASP A 1 313 ? 11.078 5.453 -3.243 1.00 69.31 313 ASP A C 1
ATOM 2499 O O . ASP A 1 313 ? 11.183 4.233 -3.218 1.00 69.31 313 ASP A O 1
ATOM 2503 N N . TYR A 1 314 ? 11.618 6.167 -4.238 1.00 72.94 314 TYR A N 1
ATOM 2504 C CA . TYR A 1 314 ? 12.354 5.580 -5.362 1.00 72.94 314 TYR A CA 1
ATOM 2505 C C . TYR A 1 314 ? 13.634 4.864 -4.908 1.00 72.94 314 TYR A C 1
ATOM 2507 O O . TYR A 1 314 ? 13.936 3.762 -5.363 1.00 72.94 314 TYR A O 1
ATOM 2515 N N . THR A 1 315 ? 14.396 5.477 -3.996 1.00 71.12 315 THR A N 1
ATOM 2516 C CA . THR A 1 315 ? 15.622 4.872 -3.446 1.00 71.12 315 THR A CA 1
ATOM 2517 C C . THR A 1 315 ? 15.349 3.779 -2.417 1.00 71.12 315 THR A C 1
ATOM 2519 O O . THR A 1 315 ? 16.224 2.942 -2.181 1.00 71.12 315 THR A O 1
ATOM 2522 N N . SER A 1 316 ? 14.162 3.771 -1.809 1.00 66.44 316 SER A N 1
ATOM 2523 C CA . SER A 1 316 ? 13.774 2.786 -0.804 1.00 66.44 316 SER A CA 1
ATOM 2524 C C . SER A 1 316 ? 13.025 1.579 -1.371 1.00 66.44 316 SER A C 1
ATOM 2526 O O . SER A 1 316 ? 12.866 0.595 -0.648 1.00 66.44 316 SER A O 1
ATOM 2528 N N . GLU A 1 317 ? 12.641 1.583 -2.654 1.00 69.38 317 GLU A N 1
ATOM 2529 C CA . GLU A 1 317 ? 12.183 0.371 -3.338 1.00 69.38 317 GLU A CA 1
ATOM 2530 C C . GLU A 1 317 ? 13.261 -0.732 -3.252 1.00 69.38 317 GLU A C 1
ATOM 2532 O O . GLU A 1 317 ? 14.442 -0.523 -3.545 1.00 69.38 317 GLU A O 1
ATOM 2537 N N . VAL A 1 318 ? 12.856 -1.939 -2.842 1.00 66.75 318 VAL A N 1
ATOM 2538 C CA . VAL A 1 318 ? 13.738 -3.110 -2.680 1.00 66.75 318 VAL A CA 1
ATOM 2539 C C . VAL A 1 318 ? 13.300 -4.233 -3.624 1.00 66.75 318 VAL A C 1
ATOM 2541 O O . VAL A 1 318 ? 12.123 -4.375 -3.953 1.00 66.75 318 VAL A O 1
ATOM 2544 N N . GLY A 1 319 ? 14.252 -5.061 -4.060 1.00 74.19 319 GLY A N 1
ATOM 2545 C CA . GLY A 1 319 ? 13.991 -6.261 -4.858 1.00 74.19 319 GLY A CA 1
ATOM 2546 C C . GLY A 1 319 ? 13.883 -5.979 -6.357 1.00 74.19 319 GLY A C 1
ATOM 2547 O O . GLY A 1 319 ? 14.663 -5.204 -6.910 1.00 74.19 319 GLY A O 1
ATOM 2548 N N . ALA A 1 320 ? 12.925 -6.634 -7.019 1.00 72.00 320 ALA A N 1
ATOM 2549 C CA . ALA A 1 320 ? 12.764 -6.572 -8.473 1.00 72.00 320 ALA A CA 1
ATOM 2550 C C . ALA A 1 320 ? 12.396 -5.170 -8.988 1.00 72.00 320 ALA A C 1
ATOM 2552 O O . ALA A 1 320 ? 12.815 -4.810 -10.082 1.00 72.00 320 ALA A O 1
ATOM 2553 N N . GLY A 1 321 ? 11.671 -4.367 -8.196 1.00 75.38 321 GLY A N 1
ATOM 2554 C CA . GLY A 1 321 ? 11.343 -2.979 -8.550 1.00 75.38 321 GLY A CA 1
ATOM 2555 C C . GLY A 1 321 ? 12.588 -2.098 -8.643 1.00 75.38 321 GLY A C 1
ATOM 2556 O O . GLY A 1 321 ? 12.788 -1.422 -9.644 1.00 75.38 321 GLY A O 1
ATOM 2557 N N . ARG A 1 322 ? 13.501 -2.210 -7.667 1.00 79.56 322 ARG A N 1
ATOM 2558 C CA . ARG A 1 322 ? 14.782 -1.488 -7.690 1.00 79.56 322 ARG A CA 1
ATOM 2559 C C . ARG A 1 322 ? 15.634 -1.874 -8.888 1.00 79.56 322 ARG A C 1
ATOM 2561 O O . ARG A 1 322 ? 16.236 -1.011 -9.515 1.00 79.56 322 ARG A O 1
ATOM 2568 N N . LEU A 1 323 ? 15.720 -3.176 -9.166 1.00 80.94 323 LEU A N 1
ATOM 2569 C CA . LEU A 1 323 ? 16.483 -3.673 -10.305 1.00 80.94 323 LEU A CA 1
ATOM 2570 C C . LEU A 1 323 ? 15.894 -3.151 -11.617 1.00 80.94 323 LEU A C 1
ATOM 2572 O O . LEU A 1 323 ? 16.656 -2.655 -12.435 1.00 80.94 323 LEU A O 1
ATOM 2576 N N . ASP A 1 324 ? 14.568 -3.203 -11.782 1.00 81.62 324 ASP A N 1
ATOM 2577 C CA . ASP A 1 324 ? 13.882 -2.634 -12.947 1.00 81.62 324 ASP A CA 1
ATOM 2578 C C . ASP A 1 324 ? 14.217 -1.146 -13.083 1.00 81.62 324 ASP A C 1
ATOM 2580 O O . ASP A 1 324 ? 14.782 -0.761 -14.096 1.00 81.62 324 ASP A O 1
ATOM 2584 N N . ASN A 1 325 ? 14.016 -0.337 -12.040 1.00 83.44 325 ASN A N 1
ATOM 2585 C CA . ASN A 1 325 ? 14.285 1.105 -12.073 1.00 83.44 325 ASN A CA 1
ATOM 2586 C C . ASN A 1 325 ? 15.762 1.437 -12.401 1.00 83.44 325 ASN A C 1
ATOM 2588 O O . ASN A 1 325 ? 16.059 2.363 -13.156 1.00 83.44 325 ASN A O 1
ATOM 2592 N N . VAL A 1 326 ? 16.720 0.675 -11.856 1.00 84.81 326 VAL A N 1
ATOM 2593 C CA . VAL A 1 326 ? 18.150 0.858 -12.164 1.00 84.81 326 VAL A CA 1
ATOM 2594 C C . VAL A 1 326 ? 18.450 0.447 -13.603 1.00 84.81 326 VAL A C 1
ATOM 2596 O O . VAL A 1 326 ? 19.088 1.205 -14.330 1.00 84.81 326 VAL A O 1
ATOM 2599 N N . CYS A 1 327 ? 17.984 -0.726 -14.036 1.00 84.06 327 CYS A N 1
ATOM 2600 C CA . CYS A 1 327 ? 18.180 -1.201 -15.402 1.00 84.06 327 CYS A CA 1
ATOM 2601 C C . CYS A 1 327 ? 17.565 -0.233 -16.412 1.00 84.06 327 CYS A C 1
ATOM 2603 O O . CYS A 1 327 ? 18.206 0.089 -17.405 1.00 84.06 327 CYS A O 1
ATOM 2605 N N . THR A 1 328 ? 16.363 0.278 -16.156 1.00 84.12 328 THR A N 1
ATOM 2606 C CA . THR A 1 328 ? 15.677 1.197 -17.063 1.00 84.12 328 THR A CA 1
ATOM 2607 C C . THR A 1 328 ? 16.393 2.530 -17.157 1.00 84.12 328 THR A C 1
ATOM 2609 O O . THR A 1 328 ? 16.607 2.999 -18.273 1.00 84.12 328 THR A O 1
ATOM 2612 N N . MET A 1 329 ? 16.837 3.101 -16.035 1.00 85.19 329 MET A N 1
ATOM 2613 C CA . MET A 1 329 ? 17.647 4.320 -16.041 1.00 85.19 329 MET A CA 1
ATOM 2614 C C . MET A 1 329 ? 18.960 4.132 -16.801 1.00 85.19 329 MET A C 1
ATOM 2616 O O . MET A 1 329 ? 19.282 4.942 -17.668 1.00 85.19 329 MET A O 1
ATOM 2620 N N . VAL A 1 330 ? 19.690 3.045 -16.533 1.00 89.31 330 VAL A N 1
ATOM 2621 C CA . VAL A 1 330 ? 20.954 2.744 -17.221 1.00 89.31 330 VAL A CA 1
ATOM 2622 C C . VAL A 1 330 ? 20.722 2.557 -18.720 1.00 89.31 330 VAL A C 1
ATOM 2624 O O . VAL A 1 330 ? 21.405 3.190 -19.520 1.00 89.31 330 VAL A O 1
ATOM 2627 N N . THR A 1 331 ? 19.726 1.759 -19.120 1.00 85.56 331 THR A N 1
ATOM 2628 C CA . THR A 1 331 ? 19.383 1.563 -20.535 1.00 85.56 331 THR A CA 1
ATOM 2629 C C . THR A 1 331 ? 19.025 2.885 -21.208 1.00 85.56 331 THR A C 1
ATOM 2631 O O . THR A 1 331 ? 19.514 3.149 -22.302 1.00 85.56 331 THR A O 1
ATOM 2634 N N . CYS A 1 332 ? 18.230 3.743 -20.565 1.00 86.44 332 CYS A N 1
ATOM 2635 C CA . CYS A 1 332 ? 17.880 5.045 -21.129 1.00 86.44 332 CYS A CA 1
ATOM 2636 C C . CYS A 1 332 ? 19.118 5.930 -21.326 1.00 86.44 332 CYS A C 1
ATOM 2638 O O . CYS A 1 332 ? 19.305 6.468 -22.413 1.00 86.44 332 CYS A O 1
ATOM 2640 N N . ILE A 1 333 ? 19.992 6.038 -20.320 1.00 88.00 333 ILE A N 1
ATOM 2641 C CA . ILE A 1 333 ? 21.232 6.826 -20.411 1.00 88.00 333 ILE A CA 1
ATOM 2642 C C . ILE A 1 333 ? 22.124 6.306 -21.545 1.00 88.00 333 ILE A C 1
ATOM 2644 O O . ILE A 1 333 ? 22.596 7.096 -22.360 1.00 88.00 333 ILE A O 1
ATOM 2648 N N . CYS A 1 334 ? 22.315 4.988 -21.646 1.00 89.00 334 CYS A N 1
ATOM 2649 C CA . CYS A 1 334 ? 23.095 4.383 -22.726 1.00 89.00 334 CYS A CA 1
ATOM 2650 C C . CYS A 1 334 ? 22.501 4.681 -24.111 1.00 89.00 334 CYS A C 1
ATOM 2652 O O . CYS A 1 334 ? 23.251 4.988 -25.034 1.00 89.00 334 CYS A O 1
ATOM 2654 N N . LEU A 1 335 ? 21.172 4.634 -24.257 1.00 85.19 335 LEU A N 1
ATOM 2655 C CA . LEU A 1 335 ? 20.494 4.968 -25.514 1.00 85.19 335 LEU A CA 1
ATOM 2656 C C . LEU A 1 335 ? 20.666 6.442 -25.889 1.00 85.19 335 LEU A C 1
ATOM 2658 O O . LEU A 1 335 ? 20.926 6.742 -27.051 1.00 85.19 335 LEU A O 1
ATOM 2662 N N . PHE A 1 336 ? 20.586 7.357 -24.919 1.00 86.00 336 PHE A N 1
ATOM 2663 C CA . PHE A 1 336 ? 20.843 8.777 -25.162 1.00 86.00 336 PHE A CA 1
ATOM 2664 C C . PHE A 1 336 ? 22.289 9.035 -25.582 1.00 86.00 336 PHE A C 1
ATOM 2666 O O . PHE A 1 336 ? 22.515 9.731 -26.569 1.00 86.00 336 PHE A O 1
ATOM 2673 N N . ILE A 1 337 ? 23.262 8.441 -24.884 1.00 89.25 337 ILE A N 1
ATOM 2674 C CA . ILE A 1 337 ? 24.681 8.558 -25.246 1.00 89.25 337 ILE A CA 1
ATOM 2675 C C . ILE A 1 337 ? 24.912 7.996 -26.651 1.00 89.25 337 ILE A C 1
ATOM 2677 O O . ILE A 1 337 ? 25.542 8.656 -27.471 1.00 89.25 337 ILE A O 1
ATOM 2681 N N . SER A 1 338 ? 24.355 6.823 -26.965 1.00 85.44 338 SER A N 1
ATOM 2682 C CA . SER A 1 338 ? 24.449 6.240 -28.306 1.00 85.44 338 SER A CA 1
ATOM 2683 C C . SER A 1 338 ? 23.826 7.139 -29.377 1.00 85.44 338 SER A C 1
ATOM 2685 O O . SER A 1 338 ? 24.367 7.214 -30.475 1.00 85.44 338 SER A O 1
ATOM 2687 N N . GLY A 1 339 ? 22.704 7.802 -29.086 1.00 82.00 339 GLY A N 1
ATOM 2688 C CA . GLY A 1 339 ? 22.069 8.742 -30.009 1.00 82.00 339 GLY A CA 1
ATOM 2689 C C . GLY A 1 339 ? 22.936 9.973 -30.273 1.00 82.00 339 GLY A C 1
ATOM 2690 O O . GLY A 1 339 ? 23.108 10.360 -31.423 1.00 82.00 339 GLY A O 1
ATOM 2691 N N . ILE A 1 340 ? 23.544 10.538 -29.225 1.00 86.50 340 ILE A N 1
ATOM 2692 C CA . ILE A 1 340 ? 24.469 11.677 -29.340 1.00 86.50 340 ILE A CA 1
ATOM 2693 C C . ILE A 1 340 ? 25.709 11.286 -30.151 1.00 86.50 340 ILE A C 1
ATOM 2695 O O . ILE A 1 340 ? 26.094 12.013 -31.058 1.00 86.50 340 ILE A O 1
ATOM 2699 N N . MET A 1 341 ? 26.298 10.120 -29.871 1.00 86.50 341 MET A N 1
ATOM 2700 C CA . MET A 1 341 ? 27.492 9.632 -30.570 1.00 86.50 341 MET A CA 1
ATOM 2701 C C . MET A 1 341 ? 27.254 9.302 -32.047 1.00 86.50 341 MET A C 1
ATOM 2703 O O . MET A 1 341 ? 28.214 9.260 -32.799 1.00 86.50 341 MET A O 1
ATOM 2707 N N . ARG A 1 342 ? 26.010 9.030 -32.461 1.00 77.56 342 ARG A N 1
ATOM 2708 C CA . ARG A 1 342 ? 25.653 8.853 -33.881 1.00 77.56 342 ARG A CA 1
ATOM 2709 C C . ARG A 1 342 ? 25.372 10.177 -34.599 1.00 77.56 342 ARG A C 1
ATOM 2711 O O . ARG A 1 342 ? 25.342 10.190 -35.824 1.00 77.56 342 ARG A O 1
ATOM 2718 N N . ALA A 1 343 ? 25.068 11.240 -33.853 1.00 7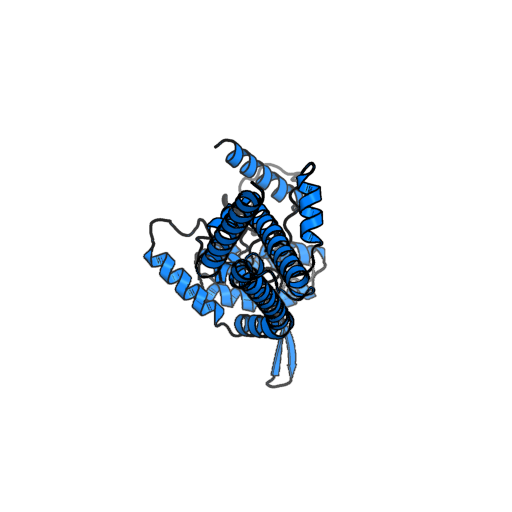6.06 343 ALA A N 1
ATOM 2719 C CA . ALA A 1 343 ? 24.754 12.560 -34.399 1.00 76.06 343 ALA A CA 1
ATOM 2720 C C . ALA A 1 343 ? 25.990 13.471 -34.515 1.00 76.06 343 ALA A C 1
ATOM 2722 O O . ALA A 1 343 ? 25.975 14.402 -35.320 1.00 76.06 343 ALA A O 1
ATOM 2723 N N . LEU A 1 344 ? 27.008 13.219 -33.685 1.00 76.62 344 LEU A N 1
ATOM 2724 C CA . LEU A 1 344 ? 28.371 13.745 -33.814 1.00 76.62 344 LEU A CA 1
ATOM 2725 C C . LEU A 1 344 ? 29.117 12.999 -34.919 1.00 76.62 344 LEU A C 1
ATOM 2727 O O . LEU A 1 344 ? 29.857 13.683 -35.659 1.00 76.62 344 LEU A O 1
#

Organism: Pythium oligandrum (NCBI:txid41045)

InterPro domains:
  IPR024862 Transient receptor potential cation channel subfamily V [PTHR10582] (39-343)
  IPR036770 Ankyrin repeat-containing domain superfamily [G3DSA:1.25.40.20] (25-163)
  IPR036770 Ankyrin repeat-containing domain superfamily [SSF48403] (37-131)